Protein AF-0000000077127542 (afdb_homodimer)

Organism: Haloquadratum walsbyi (strain DSM 16790 / HBSQ001) (NCBI:txid362976)

pLDDT: mean 95.51, std 5.79, range [56.25, 98.81]

Nearest PDB structures (foldseek):
  2yxd-assembly1_A  TM=9.000E-01  e=4.543E-17  Methanocaldococcus jannaschii DSM 2661
  1f38-assembly1_A  TM=9.223E-01  e=6.145E-15  Methanothermobacter thermautotrophicus
  3hm2-assembly1_B  TM=8.394E-01  e=3.000E-11  Corynebacterium diphtheriae
  1zq9-assembly1_B  TM=7.211E-01  e=9.430E-08  Homo sapiens
  6zqg-assembly1_JL  TM=6.701E-01  e=6.465E-08  Saccharomyces cerevisiae S288C

Structure (mmCIF, N/CA/C/O backbone):
data_AF-0000000077127542-model_v1
#
loop_
_entity.id
_entity.type
_entity.pdbx_description
1 polymer 'Cobalt-precorrin-6B C15-methyltransferase (Decarboxylating)'
#
loop_
_atom_site.group_PDB
_atom_site.id
_atom_site.type_symbol
_atom_site.label_atom_id
_atom_site.label_alt_id
_atom_site.label_comp_id
_atom_site.label_asym_id
_atom_site.label_entity_id
_atom_site.label_seq_id
_atom_site.pdbx_PDB_ins_code
_atom_site.Cartn_x
_atom_site.Cartn_y
_atom_site.Cartn_z
_atom_site.occupancy
_atom_site.B_iso_or_equiv
_atom_site.auth_seq_id
_atom_site.auth_comp_id
_atom_site.auth_asym_id
_atom_site.auth_atom_id
_atom_site.pdbx_PDB_model_num
ATOM 1 N N . MET A 1 1 ? 0.339 0.237 -10.43 1 56.25 1 MET A N 1
ATOM 2 C CA . MET A 1 1 ? 1.187 1.421 -10.312 1 56.25 1 MET A CA 1
ATOM 3 C C . MET A 1 1 ? 2.611 1.116 -10.766 1 56.25 1 MET A C 1
ATOM 5 O O . MET A 1 1 ? 3.178 0.087 -10.398 1 56.25 1 MET A O 1
ATOM 9 N N . THR A 1 2 ? 2.982 1.806 -11.789 1 63.03 2 THR A N 1
ATOM 10 C CA . THR A 1 2 ? 4.309 1.545 -12.328 1 63.03 2 THR A CA 1
ATOM 11 C C . THR A 1 2 ? 5.387 1.863 -11.297 1 63.03 2 THR A C 1
ATOM 13 O O . THR A 1 2 ? 5.184 2.705 -10.422 1 63.03 2 THR A O 1
ATOM 16 N N . GLN A 1 3 ? 6.348 1.044 -11.234 1 83.38 3 GLN A N 1
ATOM 17 C CA . GLN A 1 3 ? 7.508 1.242 -10.375 1 83.38 3 GLN A CA 1
ATOM 18 C C . GLN A 1 3 ? 8.18 2.582 -10.656 1 83.38 3 GLN A C 1
ATOM 20 O O . GLN A 1 3 ? 8.414 2.936 -11.82 1 83.38 3 GLN A O 1
ATOM 25 N N . ILE A 1 4 ? 8.344 3.396 -9.641 1 93.06 4 ILE A N 1
ATOM 26 C CA . ILE A 1 4 ? 9.031 4.672 -9.82 1 93.06 4 ILE A CA 1
ATOM 27 C C . ILE A 1 4 ? 10.539 4.473 -9.719 1 93.06 4 ILE A C 1
ATOM 29 O O . ILE A 1 4 ? 11 3.449 -9.203 1 93.06 4 ILE A O 1
ATOM 33 N N . THR A 1 5 ? 11.289 5.359 -10.289 1 94.5 5 THR A N 1
ATOM 34 C CA . THR A 1 5 ? 12.75 5.34 -10.172 1 94.5 5 THR A CA 1
ATOM 35 C C . THR A 1 5 ? 13.25 6.562 -9.406 1 94.5 5 THR A C 1
ATOM 37 O O . THR A 1 5 ? 12.766 7.676 -9.625 1 94.5 5 THR A O 1
ATOM 40 N N . LEU A 1 6 ? 14.18 6.367 -8.469 1 96.12 6 LEU A N 1
ATOM 41 C CA . LEU A 1 6 ? 14.781 7.426 -7.664 1 96.12 6 LEU A CA 1
ATOM 42 C C . LEU A 1 6 ? 16.297 7.406 -7.789 1 96.12 6 LEU A C 1
ATOM 44 O O . LEU A 1 6 ? 17.016 7.164 -6.805 1 96.12 6 LEU A O 1
ATOM 48 N N . PRO A 1 7 ? 16.797 7.742 -8.945 1 96 7 PRO A N 1
ATOM 49 C CA . PRO A 1 7 ? 18.234 7.617 -9.195 1 96 7 PRO A CA 1
ATOM 50 C C . PRO A 1 7 ? 19.062 8.633 -8.406 1 96 7 PRO A C 1
ATOM 52 O O . PRO A 1 7 ? 20.281 8.5 -8.32 1 96 7 PRO A O 1
ATOM 55 N N . HIS A 1 8 ? 18.391 9.617 -7.836 1 94.81 8 HIS A N 1
ATOM 56 C CA . HIS A 1 8 ? 19.125 10.656 -7.129 1 94.81 8 HIS A CA 1
ATOM 57 C C . HIS A 1 8 ? 18.875 10.586 -5.625 1 94.81 8 HIS A C 1
ATOM 59 O O . HIS A 1 8 ? 17.734 10.602 -5.184 1 94.81 8 HIS A O 1
ATOM 65 N N . ASP A 1 9 ? 19.969 10.547 -4.875 1 88.94 9 ASP A N 1
ATOM 66 C CA . ASP A 1 9 ? 19.922 10.414 -3.422 1 88.94 9 ASP A CA 1
ATOM 67 C C . ASP A 1 9 ? 19.703 11.773 -2.754 1 88.94 9 ASP A C 1
ATOM 69 O O . ASP A 1 9 ? 20.25 12.781 -3.199 1 88.94 9 ASP A O 1
ATOM 73 N N . ALA A 1 10 ? 18.844 11.773 -1.665 1 82.88 10 ALA A N 1
ATOM 74 C CA . ALA A 1 10 ? 18.625 12.977 -0.864 1 82.88 10 ALA A CA 1
ATOM 75 C C . ALA A 1 10 ? 19.141 12.789 0.557 1 82.88 10 ALA A C 1
ATOM 77 O O . ALA A 1 10 ? 18.797 13.562 1.458 1 82.88 10 ALA A O 1
ATOM 78 N N . ARG A 1 11 ? 20.188 11.898 0.818 1 74.94 11 ARG A N 1
ATOM 79 C CA . ARG A 1 11 ? 20.859 11.617 2.084 1 74.94 11 ARG A CA 1
ATOM 80 C C . ARG A 1 11 ? 19.906 10.953 3.068 1 74.94 11 ARG A C 1
ATOM 82 O O . ARG A 1 11 ? 20.312 10.109 3.871 1 74.94 11 ARG A O 1
ATOM 89 N N . ALA A 1 12 ? 18.547 11.367 3.277 1 73.12 12 ALA A N 1
ATOM 90 C CA . ALA A 1 12 ? 17.594 10.734 4.184 1 73.12 12 ALA A CA 1
ATOM 91 C C . ALA A 1 12 ? 16.828 9.609 3.484 1 73.12 12 ALA A C 1
ATOM 93 O O . ALA A 1 12 ? 16.109 8.844 4.129 1 73.12 12 ALA A O 1
ATOM 94 N N . GLY A 1 13 ? 17.203 9.078 2.334 1 77.44 13 GLY A N 1
ATOM 95 C CA . GLY A 1 13 ? 16.531 8.062 1.541 1 77.44 13 GLY A CA 1
ATOM 96 C C . GLY A 1 13 ? 15.031 8.281 1.432 1 77.44 13 GLY A C 1
ATOM 97 O O . GLY A 1 13 ? 14.453 9.039 2.215 1 77.44 13 GLY A O 1
ATOM 98 N N . PRO A 1 14 ? 14.367 7.578 0.599 1 87 14 PRO A N 1
ATOM 99 C CA . PRO A 1 14 ? 12.922 7.719 0.401 1 87 14 PRO A CA 1
ATOM 100 C C . PRO A 1 14 ? 12.109 6.836 1.347 1 87 14 PRO A C 1
ATOM 102 O O . PRO A 1 14 ? 12.641 5.859 1.893 1 87 14 PRO A O 1
ATOM 105 N N . THR A 1 15 ? 10.828 7.32 1.668 1 90.31 15 THR A N 1
ATOM 106 C CA . THR A 1 15 ? 9.867 6.41 2.275 1 90.31 15 THR A CA 1
ATOM 107 C C . THR A 1 15 ? 9.875 5.062 1.563 1 90.31 15 THR A C 1
ATOM 109 O O . THR A 1 15 ? 9.93 5.004 0.333 1 90.31 15 THR A O 1
ATOM 112 N N . LYS A 1 16 ? 9.898 3.99 2.361 1 94 16 LYS A N 1
ATOM 113 C CA . LYS A 1 16 ? 9.922 2.645 1.794 1 94 16 LYS A CA 1
ATOM 114 C C . LYS A 1 16 ? 8.711 2.402 0.902 1 94 16 LYS A C 1
ATOM 116 O O . LYS A 1 16 ? 7.609 2.857 1.208 1 94 16 LYS A O 1
ATOM 121 N N . PRO A 1 17 ? 8.891 1.622 -0.136 1 96.31 17 PRO A N 1
ATOM 122 C CA . PRO A 1 17 ? 7.836 1.456 -1.142 1 96.31 17 PRO A CA 1
ATOM 123 C C . PRO A 1 17 ? 6.527 0.951 -0.544 1 96.31 17 PRO A C 1
ATOM 125 O O . PRO A 1 17 ? 5.449 1.427 -0.917 1 96.31 17 PRO A O 1
ATOM 128 N N . GLU A 1 18 ? 6.613 -0.014 0.357 1 97.69 18 GLU A N 1
ATOM 129 C CA . GLU A 1 18 ? 5.402 -0.587 0.932 1 97.69 18 GLU A CA 1
ATOM 130 C C . GLU A 1 18 ? 4.672 0.429 1.807 1 97.69 18 GLU A C 1
ATOM 132 O O . GLU A 1 18 ? 3.439 0.474 1.819 1 97.69 18 GLU A O 1
ATOM 137 N N . VAL A 1 19 ? 5.426 1.219 2.529 1 97.31 19 VAL A N 1
ATOM 138 C CA . VAL A 1 19 ? 4.828 2.285 3.328 1 97.31 19 VAL A CA 1
ATOM 139 C C . VAL A 1 19 ? 4.211 3.336 2.41 1 97.31 19 VAL A C 1
ATOM 141 O O . VAL A 1 19 ? 3.135 3.863 2.693 1 97.31 19 VAL A O 1
ATOM 144 N N . ARG A 1 20 ? 4.844 3.629 1.273 1 97.12 20 ARG A N 1
ATOM 145 C CA . ARG A 1 20 ? 4.285 4.559 0.296 1 97.12 20 ARG A CA 1
ATOM 146 C C . ARG A 1 20 ? 2.955 4.051 -0.247 1 97.12 20 ARG A C 1
ATOM 148 O O . ARG A 1 20 ? 2.014 4.828 -0.425 1 97.12 20 ARG A O 1
ATOM 155 N N . ALA A 1 21 ? 2.906 2.736 -0.486 1 97.25 21 ALA A N 1
ATOM 156 C CA . ALA A 1 21 ? 1.669 2.154 -1 1 97.25 21 ALA A CA 1
ATOM 157 C C . ALA A 1 21 ? 0.514 2.373 -0.028 1 97.25 21 ALA A C 1
ATOM 159 O O . ALA A 1 21 ? -0.573 2.795 -0.431 1 97.25 21 ALA A O 1
ATOM 160 N N . ILE A 1 22 ? 0.792 2.117 1.221 1 97.75 22 ILE A N 1
ATOM 161 C CA . ILE A 1 22 ? -0.224 2.293 2.254 1 97.75 22 ILE A CA 1
ATOM 162 C C . ILE A 1 22 ? -0.584 3.771 2.377 1 97.75 22 ILE A C 1
ATOM 164 O O . ILE A 1 22 ? -1.762 4.121 2.482 1 97.75 22 ILE A O 1
ATOM 168 N N . THR A 1 23 ? 0.431 4.633 2.336 1 97.88 23 THR A N 1
ATOM 169 C CA . THR A 1 23 ? 0.224 6.07 2.453 1 97.88 23 THR A CA 1
ATOM 170 C C . THR A 1 23 ? -0.666 6.586 1.325 1 97.88 23 THR A C 1
ATOM 172 O O . THR A 1 23 ? -1.644 7.293 1.572 1 97.88 23 THR A O 1
ATOM 175 N N . ILE A 1 24 ? -0.358 6.188 0.1 1 97.44 24 ILE A N 1
ATOM 176 C CA . ILE A 1 24 ? -1.128 6.617 -1.062 1 97.44 24 ILE A CA 1
ATOM 177 C C . ILE A 1 24 ? -2.57 6.129 -0.935 1 97.44 24 ILE A C 1
ATOM 179 O O . ILE A 1 24 ? -3.51 6.871 -1.232 1 97.44 24 ILE A O 1
ATOM 183 N N . GLN A 1 25 ? -2.727 4.906 -0.479 1 97 25 GLN A N 1
ATOM 184 C CA . GLN A 1 25 ? -4.066 4.379 -0.26 1 97 25 GLN A CA 1
ATOM 185 C C . GLN A 1 25 ? -4.836 5.227 0.748 1 97 25 GLN A C 1
ATOM 187 O O . GLN A 1 25 ? -6.008 5.555 0.528 1 97 25 GLN A O 1
ATOM 192 N N . LYS A 1 26 ? -4.184 5.656 1.842 1 97.62 26 LYS A N 1
ATOM 193 C CA . LYS A 1 26 ? -4.852 6.371 2.926 1 97.62 26 LYS A CA 1
ATOM 194 C C . LYS A 1 26 ? -5.133 7.82 2.539 1 97.62 26 LYS A C 1
ATOM 196 O O . LYS A 1 26 ? -6.051 8.445 3.078 1 97.62 26 LYS A O 1
ATOM 201 N N . LEU A 1 27 ? -4.391 8.32 1.574 1 97.88 27 LEU A N 1
ATOM 202 C CA . LEU A 1 27 ? -4.629 9.68 1.103 1 97.88 27 LEU A CA 1
ATOM 203 C C . LEU A 1 27 ? -5.957 9.773 0.359 1 97.88 27 LEU A C 1
ATOM 205 O O . LEU A 1 27 ? -6.539 10.852 0.258 1 97.88 27 LEU A O 1
ATOM 209 N N . GLN A 1 28 ? -6.414 8.641 -0.248 1 96.56 28 GLN A N 1
ATOM 210 C CA . GLN A 1 28 ? -7.68 8.586 -0.973 1 96.56 28 GLN A CA 1
ATOM 211 C C . GLN A 1 28 ? -7.766 9.703 -2.014 1 96.56 28 GLN A C 1
ATOM 213 O O . GLN A 1 28 ? -8.75 10.438 -2.064 1 96.56 28 GLN A O 1
ATOM 218 N N . LEU A 1 29 ? -6.738 9.812 -2.836 1 97.19 29 LEU A N 1
ATOM 219 C CA . LEU A 1 29 ? -6.621 10.883 -3.824 1 97.19 29 LEU A CA 1
ATOM 220 C C . LEU A 1 29 ? -7.723 10.781 -4.871 1 97.19 29 LEU A C 1
ATOM 222 O O . LEU A 1 29 ? -8.078 9.68 -5.297 1 97.19 29 LEU A O 1
ATOM 226 N N . GLN A 1 30 ? -8.25 11.906 -5.203 1 95.81 30 GLN A N 1
ATOM 227 C CA . GLN A 1 30 ? -9.195 12.062 -6.305 1 95.81 30 GLN A CA 1
ATOM 228 C C . GLN A 1 30 ? -8.578 12.852 -7.453 1 95.81 30 GLN A C 1
ATOM 230 O O . GLN A 1 30 ? -7.703 13.695 -7.234 1 95.81 30 GLN A O 1
ATOM 235 N N . PRO A 1 31 ? -9.055 12.641 -8.641 1 95 31 PRO A N 1
ATOM 236 C CA . PRO A 1 31 ? -8.43 13.258 -9.812 1 95 31 PRO A CA 1
ATOM 237 C C . PRO A 1 31 ? -8.414 14.781 -9.742 1 95 31 PRO A C 1
ATOM 239 O O . PRO A 1 31 ? -7.477 15.414 -10.219 1 95 31 PRO A O 1
ATOM 242 N N . ASP A 1 32 ? -9.391 15.367 -9.102 1 96.44 32 ASP A N 1
ATOM 243 C CA . ASP A 1 32 ? -9.508 16.828 -9.102 1 96.44 32 ASP A CA 1
ATOM 244 C C . ASP A 1 32 ? -8.875 17.422 -7.844 1 96.44 32 ASP A C 1
ATOM 246 O O . ASP A 1 32 ? -8.945 18.641 -7.625 1 96.44 32 ASP A O 1
ATOM 250 N N . ASP A 1 33 ? -8.203 16.594 -7.09 1 97.5 33 ASP A N 1
ATOM 251 C CA . ASP A 1 33 ? -7.574 17.062 -5.863 1 97.5 33 ASP A CA 1
ATOM 252 C C . ASP A 1 33 ? -6.348 17.922 -6.172 1 97.5 33 ASP A C 1
ATOM 254 O O . ASP A 1 33 ? -5.574 17.609 -7.074 1 97.5 33 ASP A O 1
ATOM 258 N N . HIS A 1 34 ? -6.223 19.031 -5.441 1 98.38 34 HIS A N 1
ATOM 259 C CA . HIS A 1 34 ? -4.902 19.609 -5.254 1 98.38 34 HIS A CA 1
ATOM 260 C C . HIS A 1 34 ? -4.164 18.953 -4.098 1 98.38 34 HIS A C 1
ATOM 262 O O . HIS A 1 34 ? -4.531 19.141 -2.934 1 98.38 34 HIS A O 1
ATOM 268 N N . PHE A 1 35 ? -3.162 18.172 -4.453 1 98.62 35 PHE A N 1
ATOM 269 C CA . PHE A 1 35 ? -2.381 17.438 -3.463 1 98.62 35 PHE A CA 1
ATOM 270 C C . PHE A 1 35 ? -1.111 18.203 -3.104 1 98.62 35 PHE A C 1
ATOM 272 O O . PHE A 1 35 ? -0.394 18.672 -3.988 1 98.62 35 PHE A O 1
ATOM 279 N N . VAL A 1 36 ? -0.846 18.344 -1.757 1 98.75 36 VAL A N 1
ATOM 280 C CA . VAL A 1 36 ? 0.359 19.016 -1.273 1 98.75 36 VAL A CA 1
ATOM 281 C C . VAL A 1 36 ? 1.223 18.016 -0.498 1 98.75 36 VAL A C 1
ATOM 283 O O . VAL A 1 36 ? 0.741 17.359 0.424 1 98.75 36 VAL A O 1
ATOM 286 N N . ASP A 1 37 ? 2.475 17.891 -0.865 1 98.38 37 ASP A N 1
ATOM 287 C CA . ASP A 1 37 ? 3.486 17.031 -0.255 1 98.38 37 ASP A CA 1
ATOM 288 C C . ASP A 1 37 ? 4.488 17.844 0.549 1 98.38 37 ASP A C 1
ATOM 290 O O . ASP A 1 37 ? 5.395 18.469 -0.02 1 98.38 37 ASP A O 1
ATOM 294 N N . VAL A 1 38 ? 4.332 17.859 1.903 1 97.69 38 VAL A N 1
ATOM 295 C CA . VAL A 1 38 ? 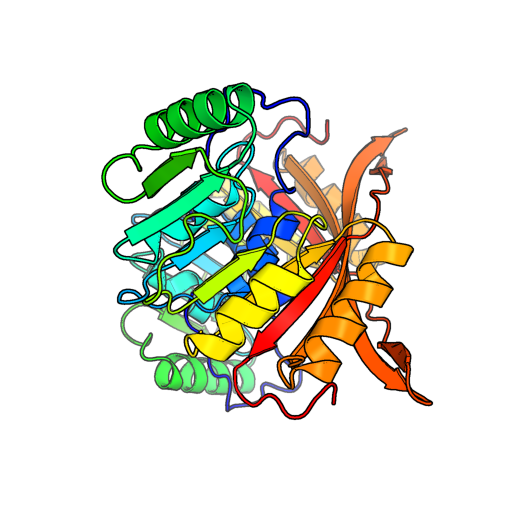5.18 18.656 2.785 1 97.69 38 VAL A CA 1
ATOM 296 C C . VAL A 1 38 ? 6.402 17.844 3.201 1 97.69 38 VAL A C 1
ATOM 298 O O . VAL A 1 38 ? 6.27 16.781 3.818 1 97.69 38 VAL A O 1
ATOM 301 N N . GLY A 1 39 ? 7.562 18.344 2.973 1 95.69 39 GLY A N 1
ATOM 302 C CA . GLY A 1 39 ? 8.781 17.594 3.191 1 95.69 39 GLY A CA 1
ATOM 303 C C . GLY A 1 39 ? 8.992 16.5 2.162 1 95.69 39 GLY A C 1
ATOM 304 O O . GLY A 1 39 ? 9.203 15.328 2.518 1 95.69 39 GLY A O 1
ATOM 305 N N . THR A 1 40 ? 9.117 16.891 0.874 1 96.25 40 THR A N 1
ATOM 306 C CA . THR A 1 40 ? 9.078 15.914 -0.211 1 96.25 40 THR A CA 1
ATOM 307 C C . THR A 1 40 ? 10.383 15.133 -0.287 1 96.25 40 THR A C 1
ATOM 309 O O . THR A 1 40 ? 10.422 14.023 -0.826 1 96.25 40 THR A O 1
ATOM 312 N N . CYS A 1 41 ? 11.5 15.688 0.158 1 95.69 41 CYS A N 1
ATOM 313 C CA . CYS A 1 41 ? 12.812 15.047 0.2 1 95.69 41 CYS A CA 1
ATOM 314 C C . CYS A 1 41 ? 13.203 14.516 -1.175 1 95.69 41 CYS A C 1
ATOM 316 O O . CYS A 1 41 ? 13.555 15.297 -2.064 1 95.69 41 CYS A O 1
ATOM 318 N N . THR A 1 42 ? 13.055 13.188 -1.477 1 96.62 42 THR A N 1
ATOM 319 C CA . THR A 1 42 ? 13.453 12.602 -2.756 1 96.62 42 THR A CA 1
ATOM 320 C C . THR A 1 42 ? 12.367 12.828 -3.807 1 96.62 42 THR A C 1
ATOM 322 O O . THR A 1 42 ? 12.609 12.656 -5.004 1 96.62 42 THR A O 1
ATOM 325 N N . GLY A 1 43 ? 11.18 13.133 -3.432 1 97.31 43 GLY A N 1
ATOM 326 C CA . GLY A 1 43 ? 10.055 13.273 -4.336 1 97.31 43 GLY A CA 1
ATOM 327 C C . GLY A 1 43 ? 9.234 12 -4.473 1 97.31 43 GLY A C 1
ATOM 328 O O . GLY A 1 43 ? 8.289 11.945 -5.262 1 97.31 43 GLY A O 1
ATOM 329 N N . ALA A 1 44 ? 9.508 10.961 -3.664 1 97.25 44 ALA A N 1
ATOM 330 C CA . ALA A 1 44 ? 8.93 9.633 -3.861 1 97.25 44 ALA A CA 1
ATOM 331 C C . ALA A 1 44 ? 7.414 9.664 -3.721 1 97.25 44 ALA A C 1
ATOM 333 O O . ALA A 1 44 ? 6.691 9.164 -4.586 1 97.25 44 ALA A O 1
ATOM 334 N N . ILE A 1 45 ? 6.934 10.32 -2.666 1 97.81 45 ILE A N 1
ATOM 335 C CA . ILE A 1 45 ? 5.496 10.383 -2.436 1 97.81 45 ILE A CA 1
ATOM 336 C C . ILE A 1 45 ? 4.832 11.211 -3.535 1 97.81 45 ILE A C 1
ATOM 338 O O . ILE A 1 45 ? 3.783 10.828 -4.062 1 97.81 45 ILE A O 1
ATOM 342 N N . SER A 1 46 ? 5.453 12.297 -3.893 1 98.25 46 SER A N 1
ATOM 343 C CA . SER A 1 46 ? 4.934 13.156 -4.953 1 98.25 46 SER A CA 1
ATOM 344 C C . SER A 1 46 ? 4.828 12.398 -6.273 1 98.25 46 SER A C 1
ATOM 346 O O . SER A 1 46 ? 3.805 12.469 -6.953 1 98.25 46 SER A O 1
ATOM 348 N N . ILE A 1 47 ? 5.867 11.664 -6.629 1 97.88 47 ILE A N 1
ATOM 349 C CA . ILE A 1 47 ? 5.926 10.922 -7.887 1 97.88 47 ILE A CA 1
ATOM 350 C C . ILE A 1 47 ? 4.852 9.844 -7.898 1 97.88 47 ILE A C 1
ATOM 352 O O . ILE A 1 47 ? 4.141 9.672 -8.891 1 97.88 47 ILE A O 1
ATOM 356 N N . GLU A 1 48 ? 4.68 9.133 -6.766 1 96.62 48 GLU A N 1
ATOM 357 C CA . GLU A 1 48 ? 3.688 8.062 -6.664 1 96.62 48 GLU A CA 1
ATOM 358 C C . GLU A 1 48 ? 2.27 8.625 -6.734 1 96.62 48 GLU A C 1
ATOM 360 O O . GLU A 1 48 ? 1.364 7.973 -7.258 1 96.62 48 GLU A O 1
ATOM 365 N N . ALA A 1 49 ? 2.078 9.828 -6.262 1 97.06 49 ALA A N 1
ATOM 366 C CA . ALA A 1 49 ? 0.753 10.438 -6.18 1 97.06 49 ALA A CA 1
ATOM 367 C C . ALA A 1 49 ? 0.353 11.07 -7.508 1 97.06 49 ALA A C 1
ATOM 369 O O . ALA A 1 49 ? -0.836 11.18 -7.816 1 97.06 49 ALA A O 1
ATOM 370 N N . ALA A 1 50 ? 1.268 11.453 -8.328 1 97.25 50 ALA A N 1
ATOM 371 C CA . ALA A 1 50 ? 1.086 12.32 -9.484 1 97.25 50 ALA A CA 1
ATOM 372 C C . ALA A 1 50 ? 0.076 11.727 -10.461 1 97.25 50 ALA A C 1
ATOM 374 O O . ALA A 1 50 ? -0.8 12.438 -10.969 1 97.25 50 ALA A O 1
ATOM 375 N N . PRO A 1 51 ? 0.106 10.391 -10.688 1 94.25 51 PRO A N 1
ATOM 376 C CA . PRO A 1 51 ? -0.823 9.82 -11.664 1 94.25 51 PRO A CA 1
ATOM 377 C C . PRO A 1 51 ? -2.279 9.914 -11.219 1 94.25 51 PRO A C 1
ATOM 379 O O . PRO A 1 51 ? -3.191 9.68 -12.023 1 94.25 51 PRO A O 1
ATOM 382 N N . TYR A 1 52 ? -2.525 10.289 -9.977 1 94.62 52 TYR A N 1
ATOM 383 C CA . TYR A 1 52 ? -3.883 10.203 -9.445 1 94.62 52 TYR A CA 1
ATOM 384 C C . TYR A 1 52 ? -4.508 11.586 -9.328 1 94.62 52 TYR A C 1
ATOM 386 O O . TYR A 1 52 ? -5.68 11.719 -8.961 1 94.62 52 TYR A O 1
ATOM 394 N N . VAL A 1 53 ? -3.721 12.625 -9.594 1 96.62 53 VAL A N 1
ATOM 395 C CA . VAL A 1 53 ? -4.219 13.984 -9.422 1 96.62 53 VAL A CA 1
ATOM 396 C C . VAL A 1 53 ? -3.787 14.852 -10.602 1 96.62 53 VAL A C 1
ATOM 398 O O . VAL A 1 53 ? -2.938 14.445 -11.398 1 96.62 53 VAL A O 1
ATOM 401 N N . THR A 1 54 ? -4.41 16.031 -10.656 1 94.5 54 THR A N 1
ATOM 402 C CA . THR A 1 54 ? -4.074 16.953 -11.734 1 94.5 54 THR A CA 1
ATOM 403 C C . THR A 1 54 ? -2.818 17.75 -11.391 1 94.5 54 THR A C 1
ATOM 405 O O . THR A 1 54 ? -2.061 18.141 -12.281 1 94.5 54 THR A O 1
ATOM 408 N N . HIS A 1 55 ? -2.652 17.922 -10.023 1 96.94 55 HIS A N 1
ATOM 409 C CA . HIS A 1 55 ? -1.501 18.734 -9.648 1 96.94 55 HIS A CA 1
ATOM 410 C C . HIS A 1 55 ? -1.016 18.391 -8.242 1 96.94 55 HIS A C 1
ATOM 412 O O . HIS A 1 55 ? -1.824 18.141 -7.344 1 96.94 55 HIS A O 1
ATOM 418 N N . VAL A 1 56 ? 0.315 18.375 -8.094 1 98.69 56 VAL A N 1
ATOM 419 C CA . VAL A 1 56 ? 0.991 18.203 -6.812 1 98.69 56 VAL A CA 1
ATOM 420 C C . VAL A 1 56 ? 1.879 19.406 -6.527 1 98.69 56 VAL A C 1
ATOM 422 O O . VAL A 1 56 ? 2.691 19.797 -7.363 1 98.69 56 VAL A O 1
ATOM 425 N N . THR A 1 57 ? 1.693 20.047 -5.41 1 98.81 57 THR A N 1
ATOM 426 C CA . THR A 1 57 ? 2.67 20.984 -4.871 1 98.81 57 THR A CA 1
ATOM 427 C C . THR A 1 57 ? 3.551 20.312 -3.824 1 98.81 57 THR A C 1
ATOM 429 O O . THR A 1 57 ? 3.064 19.906 -2.768 1 98.81 57 THR A O 1
ATOM 432 N N . ALA A 1 58 ? 4.809 20.219 -4.129 1 98.31 58 ALA A N 1
ATOM 433 C CA . ALA A 1 58 ? 5.781 19.641 -3.209 1 98.31 58 ALA A CA 1
ATOM 434 C C . ALA A 1 58 ? 6.613 20.719 -2.535 1 98.31 58 ALA A C 1
ATOM 436 O O . ALA A 1 58 ? 7.16 21.594 -3.207 1 98.31 58 ALA A O 1
ATOM 437 N N . ILE A 1 59 ? 6.672 20.641 -1.231 1 97.44 59 ILE A N 1
ATOM 438 C CA . ILE A 1 59 ? 7.398 21.641 -0.457 1 97.44 59 ILE A CA 1
ATOM 439 C C . ILE A 1 59 ? 8.602 20.984 0.222 1 97.44 59 ILE A C 1
ATOM 441 O O . ILE A 1 59 ? 8.484 19.922 0.836 1 97.44 59 ILE A O 1
ATOM 445 N N . GLU A 1 60 ? 9.742 21.547 0.125 1 96.75 60 GLU A N 1
ATOM 446 C CA . GLU A 1 60 ? 10.992 21.094 0.715 1 96.75 60 GLU A CA 1
ATOM 447 C C . GLU A 1 60 ? 11.891 22.266 1.092 1 96.75 60 GLU A C 1
ATOM 449 O O . GLU A 1 60 ? 12.055 23.203 0.313 1 96.75 60 GLU A O 1
ATOM 454 N N . ARG A 1 61 ? 12.492 22.203 2.264 1 95.94 61 ARG A N 1
ATOM 455 C CA . ARG A 1 61 ? 13.234 23.359 2.764 1 95.94 61 ARG A CA 1
ATOM 456 C C . ARG A 1 61 ? 14.711 23.25 2.383 1 95.94 61 ARG A C 1
ATOM 458 O O . ARG A 1 61 ? 15.406 24.266 2.309 1 95.94 61 ARG A O 1
ATOM 465 N N . LYS A 1 62 ? 15.234 22.078 2.287 1 95.81 62 LYS A N 1
ATOM 466 C CA . LYS A 1 62 ? 16.656 21.906 2.008 1 95.81 62 LYS A CA 1
ATOM 467 C C . LYS A 1 62 ? 16.938 21.938 0.506 1 95.81 62 LYS A C 1
ATOM 469 O O . LYS A 1 62 ? 16.438 21.078 -0.233 1 95.81 62 LYS A O 1
ATOM 474 N N . SER A 1 63 ? 17.812 22.781 0.119 1 97 63 SER A N 1
ATOM 475 C CA . SER A 1 63 ? 18.094 23.016 -1.293 1 97 63 SER A CA 1
ATOM 476 C C . SER A 1 63 ? 18.578 21.75 -1.986 1 97 63 SER A C 1
ATOM 478 O O . SER A 1 63 ? 18.203 21.469 -3.123 1 97 63 SER A O 1
ATOM 480 N N . GLN A 1 64 ? 19.375 21.047 -1.312 1 96.56 64 GLN A N 1
ATOM 481 C CA . GLN A 1 64 ? 19.906 19.828 -1.914 1 96.56 64 GLN A CA 1
ATOM 482 C C . GLN A 1 64 ? 18.812 18.797 -2.158 1 96.56 64 GLN A C 1
ATOM 484 O O . GLN A 1 64 ? 18.812 18.109 -3.172 1 96.56 64 GLN A O 1
ATOM 489 N N . ARG A 1 65 ? 17.891 18.734 -1.255 1 97.06 65 ARG A N 1
ATOM 490 C CA . ARG A 1 65 ? 16.766 17.812 -1.413 1 97.06 65 ARG A CA 1
ATOM 491 C C . ARG A 1 65 ? 15.805 18.312 -2.498 1 97.06 65 ARG A C 1
ATOM 493 O O . ARG A 1 65 ? 15.234 17.5 -3.238 1 97.06 65 ARG A O 1
ATOM 500 N N . VAL A 1 66 ? 15.711 19.594 -2.621 1 97.69 66 VAL A N 1
ATOM 501 C CA . VAL A 1 66 ? 14.914 20.172 -3.699 1 97.69 66 VAL A CA 1
ATOM 502 C C . VAL A 1 66 ? 15.484 19.734 -5.051 1 97.69 66 VAL A C 1
ATOM 504 O O . VAL A 1 66 ? 14.742 19.281 -5.926 1 97.69 66 VAL A O 1
ATOM 507 N N . THR A 1 67 ? 16.75 19.859 -5.145 1 97.88 67 THR A N 1
ATOM 508 C CA . THR A 1 67 ? 17.422 19.484 -6.383 1 97.88 67 THR A CA 1
ATOM 509 C C . THR A 1 67 ? 17.219 18.016 -6.688 1 97.88 67 THR A C 1
ATOM 511 O O . THR A 1 67 ? 16.875 17.641 -7.812 1 97.88 67 THR A O 1
ATOM 514 N N . ALA A 1 68 ? 17.391 17.172 -5.695 1 97.75 68 ALA A N 1
ATOM 515 C CA . ALA A 1 68 ? 17.203 15.734 -5.863 1 97.75 68 ALA A CA 1
ATOM 516 C C . ALA A 1 68 ? 15.773 15.406 -6.266 1 97.75 68 ALA A C 1
ATOM 518 O O . ALA A 1 68 ? 15.539 14.594 -7.164 1 97.75 68 ALA A O 1
ATOM 519 N N . ALA A 1 69 ? 14.844 16.062 -5.637 1 98.06 69 ALA A N 1
ATOM 520 C CA . ALA A 1 69 ? 13.43 15.82 -5.926 1 98.06 69 ALA A CA 1
ATOM 521 C C . ALA A 1 69 ? 13.102 16.172 -7.375 1 98.06 69 ALA A C 1
ATOM 523 O O . ALA A 1 69 ? 12.469 15.375 -8.078 1 98.06 69 ALA A O 1
ATOM 524 N N . LYS A 1 70 ? 13.586 17.297 -7.789 1 98.62 70 LYS A N 1
ATOM 525 C CA . LYS A 1 70 ? 13.312 17.75 -9.156 1 98.62 70 LYS A CA 1
ATOM 526 C C . LYS A 1 70 ? 13.891 16.766 -10.172 1 98.62 70 LYS A C 1
ATOM 528 O O . LYS A 1 70 ? 13.234 16.438 -11.164 1 98.62 70 LYS A O 1
ATOM 533 N N . LYS A 1 71 ? 15.016 16.297 -9.922 1 98.38 71 LYS A N 1
ATOM 534 C CA . LYS A 1 71 ? 15.648 15.344 -10.82 1 98.38 71 LYS A CA 1
ATOM 535 C C . LYS A 1 71 ? 14.906 14.008 -10.836 1 98.38 71 LYS A C 1
ATOM 537 O O . LYS A 1 71 ? 14.703 13.414 -11.898 1 98.38 71 LYS A O 1
ATOM 542 N N . ASN A 1 72 ? 14.469 13.547 -9.688 1 98.44 72 ASN A N 1
ATOM 543 C CA . ASN A 1 72 ? 13.711 12.312 -9.609 1 98.44 72 ASN A CA 1
ATOM 544 C C . ASN A 1 72 ? 12.344 12.445 -10.281 1 98.44 72 ASN A C 1
ATOM 546 O O . ASN A 1 72 ? 11.898 11.523 -10.969 1 98.44 72 ASN A O 1
ATOM 550 N N . ILE A 1 73 ? 11.734 13.578 -10.086 1 98.44 73 ILE A N 1
ATOM 551 C CA . ILE A 1 73 ? 10.445 13.852 -10.703 1 98.44 73 ILE A CA 1
ATOM 552 C C . ILE A 1 73 ? 10.586 13.836 -12.227 1 98.44 73 ILE A C 1
ATOM 554 O O . ILE A 1 73 ? 9.766 13.234 -12.922 1 98.44 73 ILE A O 1
ATOM 558 N N . ALA A 1 74 ? 11.648 14.453 -12.664 1 98.5 74 ALA A N 1
ATOM 559 C CA . ALA A 1 74 ? 11.938 14.461 -14.094 1 98.5 74 ALA A CA 1
ATOM 560 C C . ALA A 1 74 ? 12.203 13.047 -14.609 1 98.5 74 ALA A C 1
ATOM 562 O O . ALA A 1 74 ? 11.703 12.664 -15.664 1 98.5 74 ALA A O 1
ATOM 563 N N . ALA A 1 75 ? 12.922 12.266 -13.852 1 97.88 75 ALA A N 1
ATOM 564 C CA . ALA A 1 75 ? 13.273 10.898 -14.234 1 97.88 75 ALA A CA 1
ATOM 565 C C . ALA A 1 75 ? 12.031 10.023 -14.344 1 97.88 75 ALA A C 1
ATOM 567 O O . ALA A 1 75 ? 12.07 8.945 -14.953 1 97.88 75 ALA A O 1
ATOM 568 N N . ASN A 1 76 ? 10.914 10.43 -13.773 1 97.75 76 ASN A N 1
ATOM 569 C CA . ASN A 1 76 ? 9.664 9.672 -13.805 1 97.75 76 ASN A CA 1
ATOM 570 C C . ASN A 1 76 ? 8.617 10.344 -14.688 1 97.75 76 ASN A C 1
ATOM 572 O O . ASN A 1 76 ? 7.43 10.016 -14.609 1 97.75 76 ASN A O 1
ATOM 576 N N . ASN A 1 77 ? 8.977 11.367 -15.422 1 97.06 77 ASN A N 1
ATOM 577 C CA . ASN A 1 77 ? 8.141 12.078 -16.375 1 97.06 77 ASN A CA 1
ATOM 578 C C . ASN A 1 77 ? 6.93 12.719 -15.703 1 97.06 77 ASN A C 1
ATOM 580 O O . ASN A 1 77 ? 5.812 12.641 -16.203 1 97.06 77 ASN A O 1
ATOM 584 N N . GLN A 1 78 ? 7.195 13.32 -14.492 1 97.69 78 GLN A N 1
ATOM 585 C CA . GLN A 1 78 ? 6.098 13.93 -13.75 1 97.69 78 GLN A CA 1
ATOM 586 C C . GLN A 1 78 ? 6.305 15.43 -13.594 1 97.69 78 GLN A C 1
ATOM 588 O O . GLN A 1 78 ? 5.707 16.062 -12.711 1 97.69 78 GLN A O 1
ATOM 593 N N . THR A 1 79 ? 7.094 16.078 -14.445 1 98.06 79 THR A N 1
ATOM 594 C CA . THR A 1 79 ? 7.453 17.484 -14.305 1 98.06 79 THR A CA 1
ATOM 595 C C . THR A 1 79 ? 6.238 18.391 -14.539 1 98.06 79 THR A C 1
ATOM 597 O O . THR A 1 79 ? 6.156 19.484 -13.984 1 98.06 79 THR A O 1
ATOM 600 N N . GLU A 1 80 ? 5.316 17.938 -15.328 1 97.81 80 GLU A N 1
ATOM 601 C CA . GLU A 1 80 ? 4.145 18.75 -15.641 1 97.81 80 GLU A CA 1
ATOM 602 C C . GLU A 1 80 ? 3.133 18.719 -14.5 1 97.81 80 GLU A C 1
ATOM 604 O O . GLU A 1 80 ? 2.367 19.656 -14.312 1 97.81 80 GLU A O 1
ATOM 609 N N . THR A 1 81 ? 3.152 17.641 -13.742 1 97.88 81 THR A N 1
ATOM 610 C CA . THR A 1 81 ? 2.145 17.438 -12.703 1 97.88 81 THR A CA 1
ATOM 611 C C . THR A 1 81 ? 2.654 17.922 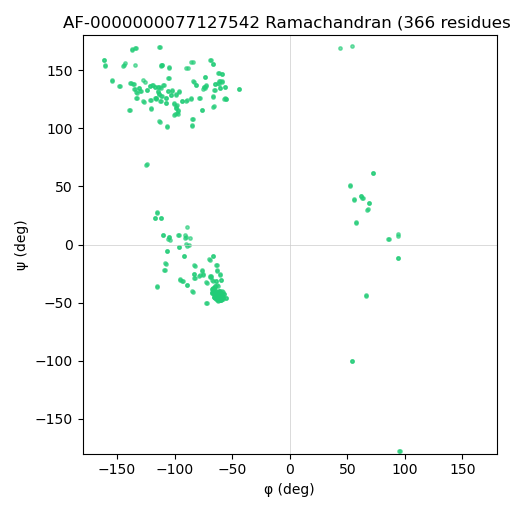-11.352 1 97.88 81 THR A C 1
ATOM 613 O O . THR A 1 81 ? 1.872 18.391 -10.516 1 97.88 81 THR A O 1
ATOM 616 N N . VAL A 1 82 ? 4 17.875 -1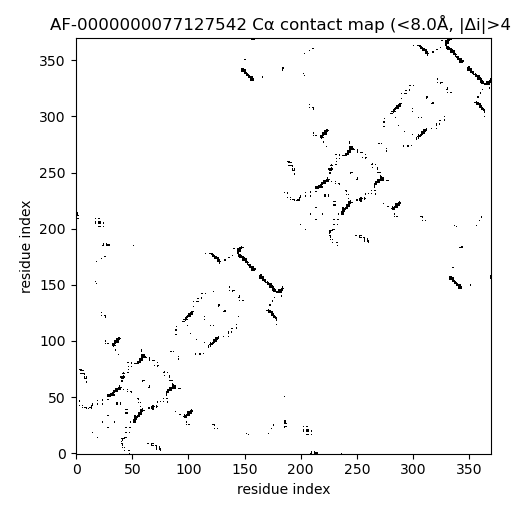1.102 1 98.75 82 VAL A N 1
ATOM 617 C CA . VAL A 1 82 ? 4.555 18.156 -9.781 1 98.75 82 VAL A CA 1
ATOM 618 C C . VAL A 1 82 ? 5.359 19.453 -9.82 1 98.75 82 VAL A C 1
ATOM 620 O O . VAL A 1 82 ? 6.301 19.578 -10.609 1 98.75 82 VAL A O 1
ATOM 623 N N . SER A 1 83 ? 5.012 20.375 -8.992 1 98.56 83 SER A N 1
ATOM 624 C CA . SER A 1 83 ? 5.797 21.578 -8.75 1 98.56 83 SER A CA 1
ATOM 625 C C . SER A 1 83 ? 6.516 21.5 -7.402 1 98.56 83 SER A C 1
ATOM 627 O O . SER A 1 83 ? 5.898 21.188 -6.383 1 98.56 83 SER A O 1
ATOM 629 N N . VAL A 1 84 ? 7.777 21.812 -7.438 1 98.44 84 VAL A N 1
ATOM 630 C CA . VAL A 1 84 ? 8.555 21.781 -6.203 1 98.44 84 VAL A CA 1
ATOM 631 C C . VAL A 1 84 ? 8.859 23.219 -5.758 1 98.44 84 VAL A C 1
ATOM 633 O O . VAL A 1 84 ? 9.367 24.016 -6.543 1 98.44 84 VAL A O 1
ATOM 636 N N . GLU A 1 85 ? 8.523 23.484 -4.59 1 97.69 85 GLU A N 1
ATOM 637 C CA . GLU A 1 85 ? 8.805 24.781 -3.982 1 97.69 85 GLU A CA 1
ATOM 638 C C . GLU A 1 85 ? 9.805 24.656 -2.84 1 97.69 85 GLU A C 1
ATOM 640 O O . GLU A 1 85 ? 9.641 23.828 -1.95 1 97.69 85 GLU A O 1
ATOM 645 N N . GLU A 1 86 ? 10.852 25.5 -2.9 1 98.31 86 GLU A N 1
ATOM 646 C CA . GLU A 1 86 ? 11.805 25.547 -1.795 1 98.31 86 GLU A CA 1
ATOM 647 C C . GLU A 1 86 ? 11.32 26.484 -0.691 1 98.31 86 GLU A C 1
ATOM 649 O O . GLU A 1 86 ? 11.406 27.719 -0.822 1 98.31 86 GLU A O 1
ATOM 654 N N . ALA A 1 87 ? 10.812 25.922 0.33 1 97.38 87 ALA A N 1
ATOM 655 C CA . ALA A 1 87 ? 10.289 26.672 1.473 1 97.38 87 ALA A CA 1
ATOM 656 C C . ALA A 1 87 ? 10.188 25.766 2.707 1 97.38 87 ALA A C 1
ATOM 658 O O . ALA A 1 87 ? 10.234 24.547 2.6 1 97.38 87 ALA A O 1
ATOM 659 N N . GLU A 1 88 ? 10.156 26.391 3.822 1 96.31 88 GLU A N 1
ATOM 660 C CA . GLU A 1 88 ? 9.875 25.688 5.07 1 96.31 88 GLU A CA 1
ATOM 661 C C . GLU A 1 88 ? 8.406 25.828 5.457 1 96.31 88 GLU A C 1
ATOM 663 O O . GLU A 1 88 ? 7.926 26.922 5.73 1 96.31 88 GLU A O 1
ATOM 668 N N . ALA A 1 89 ? 7.703 24.766 5.434 1 95.5 89 ALA A N 1
ATOM 669 C CA . ALA A 1 89 ? 6.301 24.781 5.844 1 95.5 89 ALA A CA 1
ATOM 670 C C . ALA A 1 89 ? 6.152 25.266 7.285 1 95.5 89 ALA A C 1
ATOM 672 O O . ALA A 1 89 ? 7.008 24.984 8.133 1 95.5 89 ALA A O 1
ATOM 673 N N . PRO A 1 90 ? 5.195 26.047 7.59 1 96.25 90 PRO A N 1
ATOM 674 C CA . PRO A 1 90 ? 3.98 26.188 6.785 1 96.25 90 PRO A CA 1
ATOM 675 C C . PRO A 1 90 ? 4.109 27.281 5.727 1 96.25 90 PRO A C 1
ATOM 677 O O . PRO A 1 90 ? 3.174 27.516 4.949 1 96.25 90 PRO A O 1
ATOM 680 N N . ASN A 1 91 ? 5.301 27.875 5.75 1 95.31 91 ASN A N 1
ATOM 681 C CA . ASN A 1 91 ? 5.504 28.812 4.648 1 95.31 91 ASN A CA 1
ATOM 682 C C . ASN A 1 91 ? 5.402 28.109 3.295 1 95.31 91 ASN A C 1
ATOM 684 O O . ASN A 1 91 ? 5.902 27 3.131 1 95.31 91 ASN A O 1
ATOM 688 N N . GLY A 1 92 ? 4.637 28.766 2.311 1 94.94 92 GLY A N 1
ATOM 689 C CA . GLY A 1 92 ? 4.559 28.203 0.97 1 94.94 92 GLY A CA 1
ATOM 690 C C . GLY A 1 92 ? 3.354 27.297 0.769 1 94.94 92 GLY A C 1
ATOM 691 O O . GLY A 1 92 ? 3.049 26.906 -0.359 1 94.94 92 GLY A O 1
ATOM 692 N N . LEU A 1 93 ? 2.67 26.938 1.853 1 97.25 93 LEU A N 1
ATOM 693 C CA . LEU A 1 93 ? 1.494 26.078 1.714 1 97.25 93 LEU A CA 1
ATOM 694 C C . LEU A 1 93 ? 0.379 26.797 0.97 1 97.25 93 LEU A C 1
ATOM 696 O O . LEU A 1 93 ? -0.001 27.922 1.344 1 97.25 93 LEU A O 1
ATOM 700 N N . PRO A 1 94 ? -0.109 26.234 0.006 1 97.81 94 PRO A N 1
ATOM 701 C CA . PRO A 1 94 ? -1.259 26.844 -0.664 1 97.81 94 PRO A CA 1
ATOM 702 C C . PRO A 1 94 ? -2.523 26.812 0.192 1 97.81 94 PRO A C 1
ATOM 704 O O . PRO A 1 94 ? -2.633 26 1.112 1 97.81 94 PRO A O 1
ATOM 707 N N . ARG A 1 95 ? -3.473 27.688 -0.099 1 97.69 95 ARG A N 1
ATOM 708 C CA . ARG A 1 95 ? -4.707 27.781 0.677 1 97.69 95 ARG A CA 1
ATOM 709 C C . ARG A 1 95 ? -5.793 26.891 0.08 1 97.69 95 ARG A C 1
ATOM 711 O O . ARG A 1 95 ? -6.82 26.641 0.714 1 97.69 95 ARG A O 1
ATOM 718 N N . ASN A 1 96 ? -5.559 26.344 -1.097 1 97.81 96 ASN A N 1
ATOM 719 C CA . ASN A 1 96 ? -6.602 25.578 -1.771 1 97.81 96 ASN A CA 1
ATOM 720 C C . ASN A 1 96 ? -6.246 24.094 -1.844 1 97.81 96 ASN A C 1
ATOM 722 O O . ASN A 1 96 ? -6.656 23.406 -2.773 1 97.81 96 ASN A O 1
ATOM 726 N N . ALA A 1 97 ? -5.383 23.609 -0.971 1 98.19 97 ALA A N 1
ATOM 727 C CA . ALA A 1 97 ? -5.082 22.188 -0.917 1 98.19 97 ALA A CA 1
ATOM 728 C C . ALA A 1 97 ? -6.305 21.375 -0.494 1 98.19 97 ALA A C 1
ATOM 730 O O . ALA A 1 97 ? -7.035 21.781 0.414 1 98.19 97 ALA A O 1
ATOM 731 N N . ASP A 1 98 ? -6.605 20.297 -1.181 1 98.31 98 ASP A N 1
ATOM 732 C CA . ASP A 1 98 ? -7.645 19.359 -0.776 1 98.31 98 ASP A CA 1
ATOM 733 C C . ASP A 1 98 ? -7.082 18.266 0.139 1 98.31 98 ASP A C 1
ATOM 735 O O . ASP A 1 98 ? -7.762 17.812 1.057 1 98.31 98 ASP A O 1
ATOM 739 N N . VAL A 1 99 ? -5.875 17.891 -0.132 1 98.56 99 VAL A N 1
ATOM 740 C CA . VAL A 1 99 ? -5.207 16.781 0.547 1 98.56 99 VAL A CA 1
ATOM 741 C C . VAL A 1 99 ? -3.758 17.156 0.849 1 98.56 99 VAL A C 1
ATOM 743 O O . VAL A 1 99 ? -3.1 17.812 0.035 1 98.56 99 VAL A O 1
ATOM 746 N N . LEU A 1 100 ? -3.273 16.797 2.021 1 98.56 100 LEU A N 1
ATOM 747 C CA . LEU A 1 100 ? -1.919 17.109 2.467 1 98.56 100 LEU A CA 1
ATOM 748 C C . LEU A 1 100 ? -1.228 15.859 3.008 1 98.56 100 LEU A C 1
ATOM 750 O O . LEU A 1 100 ? -1.832 15.078 3.748 1 98.56 100 LEU A O 1
ATOM 754 N N . PHE A 1 101 ? 0.038 15.664 2.6 1 98.56 101 PHE A N 1
ATOM 755 C CA . PHE A 1 101 ? 0.915 14.68 3.229 1 98.56 101 PHE A CA 1
ATOM 756 C C . PHE A 1 101 ? 2.02 15.375 4.02 1 98.56 101 PHE A C 1
ATOM 758 O O . PHE A 1 101 ? 2.607 16.344 3.553 1 98.56 101 PHE A O 1
ATOM 765 N N . LEU A 1 102 ? 2.26 14.82 5.215 1 97.31 102 LEU A N 1
ATOM 766 C CA . LEU A 1 102 ? 3.371 15.273 6.047 1 97.31 102 LEU A CA 1
ATOM 767 C C . LEU A 1 102 ? 4.43 14.18 6.18 1 97.31 102 LEU A C 1
ATOM 769 O O . LEU A 1 102 ? 4.211 13.18 6.859 1 97.31 102 LEU A O 1
ATOM 773 N N . GLY A 1 103 ? 5.566 14.297 5.52 1 91.38 103 GLY A N 1
ATOM 774 C CA . GLY A 1 103 ? 6.672 13.352 5.59 1 91.38 103 GLY A CA 1
ATOM 775 C C . GLY A 1 103 ? 7.68 13.695 6.672 1 91.38 103 GLY A C 1
ATOM 776 O O . GLY A 1 103 ? 8.609 12.93 6.922 1 91.38 103 GLY A O 1
ATOM 777 N N . GLY A 1 104 ? 7.488 14.711 7.555 1 78.5 104 GLY A N 1
ATOM 778 C CA . GLY A 1 104 ? 8.422 15.156 8.578 1 78.5 104 GLY A CA 1
ATOM 779 C C . GLY A 1 104 ? 7.742 15.586 9.859 1 78.5 104 GLY A C 1
ATOM 780 O O . GLY A 1 104 ? 6.547 15.883 9.867 1 78.5 104 GLY A O 1
ATOM 781 N N . SER A 1 105 ? 8.594 15.477 10.859 1 79.5 105 SER A N 1
ATOM 782 C CA . SER A 1 105 ? 8.016 15.742 12.18 1 79.5 105 SER A CA 1
ATOM 783 C C . SER A 1 105 ? 8.273 17.188 12.609 1 79.5 105 SER A C 1
ATOM 785 O O . SER A 1 105 ? 7.738 17.641 13.625 1 79.5 105 SER A O 1
ATOM 787 N N . ARG A 1 106 ? 8.992 17.859 11.711 1 85.44 106 ARG A N 1
ATOM 788 C CA . ARG A 1 106 ? 9.258 19.234 12.102 1 85.44 106 ARG A CA 1
ATOM 789 C C . ARG A 1 106 ? 8.07 20.141 11.789 1 85.44 106 ARG A C 1
ATOM 791 O O . ARG A 1 106 ? 7.441 20 10.742 1 85.44 106 ARG A O 1
ATOM 798 N N . ASN A 1 107 ? 7.656 21.078 12.695 1 92.38 107 ASN A N 1
ATOM 799 C CA . ASN A 1 107 ? 6.652 22.125 12.562 1 92.38 107 ASN A CA 1
ATOM 800 C C . ASN A 1 107 ? 5.285 21.547 12.195 1 92.38 107 ASN A C 1
ATOM 802 O O . ASN A 1 107 ? 4.48 22.234 11.547 1 92.38 107 ASN A O 1
ATOM 806 N N . PHE A 1 108 ? 5.066 20.234 12.438 1 96.44 108 PHE A N 1
ATOM 807 C CA . PHE A 1 108 ? 3.836 19.609 11.969 1 96.44 108 PHE A CA 1
ATOM 808 C C . PHE A 1 108 ? 2.615 20.266 12.594 1 96.44 108 PHE A C 1
ATOM 810 O O . PHE A 1 108 ? 1.552 20.328 11.969 1 96.44 108 PHE A O 1
ATOM 817 N N . GLU A 1 109 ? 2.732 20.875 13.758 1 97.69 109 GLU A N 1
ATOM 818 C CA . GLU A 1 109 ? 1.583 21.531 14.375 1 97.69 109 GLU A CA 1
ATOM 819 C C . GLU A 1 109 ? 1.116 22.719 13.555 1 97.69 109 GLU A C 1
ATOM 821 O O . GLU A 1 109 ? -0.082 22.906 13.328 1 97.69 109 GLU A O 1
ATOM 826 N N . SER A 1 110 ? 2.07 23.516 13.133 1 97.69 110 SER A N 1
ATOM 827 C CA . SER A 1 110 ? 1.714 24.688 12.328 1 97.69 110 SER A CA 1
ATOM 828 C C . SER A 1 110 ? 1.115 24.266 10.984 1 97.69 110 SER A C 1
ATOM 830 O O . SER A 1 110 ? 0.245 24.953 10.453 1 97.69 110 SER A O 1
ATOM 832 N N . VAL A 1 111 ? 1.604 23.188 10.406 1 98 111 VAL A N 1
ATOM 833 C CA . VAL A 1 111 ? 1.055 22.656 9.156 1 98 111 VAL A CA 1
ATOM 834 C C . VAL A 1 111 ? -0.382 22.203 9.375 1 98 111 VAL A C 1
ATOM 836 O O . VAL A 1 111 ? -1.268 22.484 8.57 1 98 111 VAL A O 1
ATOM 839 N N . LEU A 1 112 ? -0.62 21.516 10.523 1 98.25 112 LEU A N 1
ATOM 840 C CA . LEU A 1 112 ? -1.967 21.062 10.852 1 98.25 112 LEU A CA 1
ATOM 841 C C . LEU A 1 112 ? -2.895 22.25 11.109 1 98.25 112 LEU A C 1
ATOM 843 O O . LEU A 1 112 ? -4.062 22.219 10.719 1 98.25 112 LEU A O 1
ATOM 847 N N . ASP A 1 113 ? -2.393 23.297 11.75 1 98.25 113 ASP A N 1
ATOM 848 C CA . ASP A 1 113 ? -3.182 24.516 11.938 1 98.25 113 ASP A CA 1
ATOM 849 C C . ASP A 1 113 ? -3.615 25.109 10.602 1 98.25 113 ASP A C 1
ATOM 851 O O . ASP A 1 113 ? -4.777 25.484 10.43 1 98.25 113 ASP A O 1
ATOM 855 N N . HIS A 1 114 ? -2.676 25.172 9.688 1 98.06 114 HIS A N 1
ATOM 856 C CA . HIS A 1 114 ? -2.984 25.641 8.352 1 98.06 114 HIS A CA 1
ATOM 857 C C . HIS A 1 114 ? -4.059 24.781 7.691 1 98.06 114 HIS A C 1
ATOM 859 O O . HIS A 1 114 ? -4.984 25.312 7.066 1 98.06 114 HIS A O 1
ATOM 865 N N . ALA A 1 115 ? -3.936 23.484 7.832 1 97.88 115 ALA A N 1
ATOM 866 C CA . ALA A 1 115 ? -4.891 22.562 7.234 1 97.88 115 ALA A CA 1
ATOM 867 C C . ALA A 1 115 ? -6.301 22.812 7.758 1 97.88 115 ALA A C 1
ATOM 869 O O . ALA A 1 115 ? -7.262 22.828 6.988 1 97.88 115 ALA A O 1
ATOM 870 N N . VAL A 1 116 ? -6.375 23 9.062 1 98 116 VAL A N 1
ATOM 871 C CA . VAL A 1 116 ? -7.672 23.25 9.68 1 98 116 VAL A CA 1
ATOM 872 C C . VAL A 1 116 ? -8.211 24.594 9.188 1 98 116 VAL A C 1
ATOM 874 O O . VAL A 1 116 ? -9.375 24.688 8.773 1 98 116 VAL A O 1
ATOM 877 N N . GLU A 1 117 ? -7.406 25.562 9.164 1 97.88 117 GLU A N 1
ATOM 878 C CA . GLU A 1 117 ? -7.793 26.922 8.805 1 97.88 117 GLU A CA 1
ATOM 879 C C . GLU A 1 117 ? -8.281 27 7.363 1 97.88 117 GLU A C 1
ATOM 881 O O . GLU A 1 117 ? -9.18 27.781 7.043 1 97.88 117 GLU A O 1
ATOM 886 N N . THR A 1 118 ? -7.676 26.203 6.512 1 98.12 118 THR A N 1
ATOM 887 C CA . THR A 1 118 ? -7.965 26.312 5.086 1 98.12 118 THR A CA 1
ATOM 888 C C . THR A 1 118 ? -8.859 25.172 4.625 1 98.12 118 THR A C 1
ATOM 890 O O . THR A 1 118 ? -9.023 24.953 3.424 1 98.12 118 THR A O 1
ATOM 893 N N . ASP A 1 119 ? -9.352 24.359 5.543 1 97.75 119 ASP A N 1
ATOM 894 C CA . ASP A 1 119 ? -10.375 23.344 5.312 1 97.75 119 ASP A CA 1
ATOM 895 C C . ASP A 1 119 ? -9.836 22.203 4.441 1 97.75 119 ASP A C 1
ATOM 897 O O . ASP A 1 119 ? -10.523 21.734 3.529 1 97.75 119 ASP A O 1
ATOM 901 N N . VAL A 1 120 ? -8.555 21.875 4.645 1 98.31 120 VAL A N 1
ATOM 902 C CA . VAL A 1 120 ? -8.031 20.672 3.998 1 98.31 120 VAL A CA 1
ATOM 903 C C . VAL A 1 120 ? -8.875 19.469 4.391 1 98.31 120 VAL A C 1
ATOM 905 O O . VAL A 1 120 ? -9.234 19.297 5.562 1 98.31 120 VAL A O 1
ATOM 908 N N . ASP A 1 121 ? -9.227 18.609 3.426 1 97.88 121 ASP A N 1
ATOM 909 C CA . ASP A 1 121 ? -10.172 17.516 3.639 1 97.88 121 ASP A CA 1
ATOM 910 C C . ASP A 1 121 ? -9.477 16.297 4.23 1 97.88 121 ASP A C 1
ATOM 912 O O . ASP A 1 121 ? -10.047 15.602 5.082 1 97.88 121 ASP A O 1
ATOM 916 N N . ARG A 1 122 ? -8.328 15.992 3.773 1 98.25 122 ARG A N 1
ATOM 917 C CA . ARG A 1 122 ? -7.586 14.797 4.152 1 98.25 122 ARG A CA 1
ATOM 918 C C . ARG A 1 122 ? -6.129 15.125 4.449 1 98.25 122 ARG A C 1
ATOM 920 O O . ARG A 1 122 ? -5.5 15.898 3.727 1 98.25 122 ARG A O 1
ATOM 927 N N . VAL A 1 123 ? -5.613 14.609 5.539 1 98.69 123 VAL A N 1
ATOM 928 C CA . VAL A 1 123 ? -4.215 14.75 5.938 1 98.69 123 VAL A CA 1
ATOM 929 C C . VAL A 1 123 ? -3.662 13.391 6.359 1 98.69 123 VAL A C 1
ATOM 931 O O . VAL A 1 123 ? -4.281 12.68 7.156 1 98.69 123 VAL A O 1
ATOM 934 N N . VAL A 1 124 ? -2.551 12.969 5.77 1 98.81 124 VAL A N 1
ATOM 935 C CA . VAL A 1 124 ? -1.848 11.766 6.215 1 98.81 124 VAL A CA 1
ATOM 936 C C . VAL A 1 124 ? -0.414 12.125 6.602 1 98.81 124 VAL A C 1
ATOM 938 O O . VAL A 1 124 ? 0.25 12.898 5.906 1 98.81 124 VAL A O 1
ATOM 941 N N . MET A 1 125 ? 0.021 11.586 7.707 1 98.62 125 MET A N 1
ATOM 942 C CA . MET A 1 125 ? 1.377 11.828 8.195 1 98.62 125 MET A CA 1
ATOM 943 C C . MET A 1 125 ? 2.078 10.508 8.523 1 98.62 125 MET A C 1
ATOM 945 O O . MET A 1 125 ? 1.486 9.625 9.141 1 98.62 125 MET A O 1
ATOM 949 N N . ASN A 1 126 ? 3.285 10.344 8.062 1 97.88 126 ASN A N 1
ATOM 950 C CA . ASN A 1 126 ? 4.145 9.227 8.438 1 97.88 126 ASN A CA 1
ATOM 951 C C . ASN A 1 126 ? 5.203 9.648 9.453 1 97.88 126 ASN A C 1
ATOM 953 O O . ASN A 1 126 ? 5.859 10.68 9.281 1 97.88 126 ASN A O 1
ATOM 957 N N . VAL A 1 127 ? 5.305 8.836 10.492 1 96.69 127 VAL A N 1
ATOM 958 C CA . VAL A 1 127 ? 6.297 9.078 11.531 1 96.69 127 VAL A CA 1
ATOM 959 C C . VAL A 1 127 ? 6.992 7.766 11.898 1 96.69 127 VAL A C 1
ATOM 961 O O . VAL A 1 127 ? 6.34 6.734 12.047 1 96.69 127 VAL A O 1
ATOM 964 N N . SER A 1 128 ? 8.312 7.832 12.078 1 94 128 SER A N 1
ATOM 965 C CA . SER A 1 128 ? 9.031 6.582 12.32 1 94 128 SER A CA 1
ATOM 966 C C . SER A 1 128 ? 9.484 6.473 13.773 1 94 128 SER A C 1
ATOM 968 O O . SER A 1 128 ? 9.859 5.391 14.234 1 94 128 SER A O 1
ATOM 970 N N . ARG A 1 129 ? 9.5 7.59 14.5 1 94.56 129 ARG A N 1
ATOM 971 C CA . ARG A 1 129 ? 9.953 7.562 15.883 1 94.56 129 ARG A CA 1
ATOM 972 C C . ARG A 1 129 ? 8.773 7.648 16.844 1 94.56 129 ARG A C 1
ATOM 974 O O . ARG A 1 129 ? 7.77 8.305 16.547 1 94.56 129 ARG A O 1
ATOM 981 N N . VAL A 1 130 ? 8.977 7.086 18 1 95.62 130 VAL A N 1
ATOM 982 C CA . VAL A 1 130 ? 7.875 6.832 18.922 1 95.62 130 VAL A CA 1
ATOM 983 C C . VAL A 1 130 ? 7.391 8.148 19.531 1 95.62 130 VAL A C 1
ATOM 985 O O . VAL A 1 130 ? 6.191 8.445 19.5 1 95.62 130 VAL A O 1
ATOM 988 N N . GLU A 1 131 ? 8.336 8.969 20.062 1 95.5 131 GLU A N 1
ATOM 989 C CA . GLU A 1 131 ? 7.926 10.188 20.75 1 95.5 131 GLU A CA 1
ATOM 990 C C . GLU A 1 131 ? 7.195 11.141 19.797 1 95.5 131 GLU A C 1
ATOM 992 O O . GLU A 1 131 ? 6.082 11.578 20.094 1 95.5 131 GLU A O 1
ATOM 997 N N . PRO A 1 132 ? 7.707 11.422 18.609 1 95.56 132 PRO A N 1
ATOM 998 C CA . PRO A 1 132 ? 6.977 12.297 17.688 1 95.56 132 PRO A CA 1
ATOM 999 C C . PRO A 1 132 ? 5.645 11.695 17.234 1 95.56 132 PRO A C 1
ATOM 1001 O O . PRO A 1 132 ? 4.691 12.438 16.969 1 95.56 132 PRO A O 1
ATOM 1004 N N . ALA A 1 133 ? 5.621 10.383 17.156 1 96.5 133 ALA A N 1
ATOM 1005 C CA . ALA A 1 133 ? 4.355 9.75 16.797 1 96.5 133 ALA A CA 1
ATOM 1006 C C . ALA A 1 133 ? 3.271 10.086 17.812 1 96.5 133 ALA A C 1
ATOM 1008 O O . ALA A 1 133 ? 2.152 10.445 17.453 1 96.5 133 ALA A O 1
ATOM 1009 N N . GLY A 1 134 ? 3.619 9.93 19.094 1 96.88 134 GLY A N 1
ATOM 1010 C CA . GLY A 1 134 ? 2.676 10.305 20.125 1 96.88 134 GLY A CA 1
ATOM 1011 C C . GLY A 1 134 ? 2.246 11.758 20.062 1 96.88 134 GLY A C 1
ATOM 1012 O O . GLY A 1 134 ? 1.056 12.062 20.156 1 96.88 134 GLY A O 1
ATOM 1013 N N . ASP A 1 135 ? 3.174 12.633 19.891 1 97.38 135 ASP A N 1
ATOM 1014 C CA . ASP A 1 135 ? 2.887 14.055 19.766 1 97.38 135 ASP A CA 1
ATOM 1015 C C . ASP A 1 135 ? 1.958 14.336 18.594 1 97.38 135 ASP A C 1
ATOM 1017 O O . ASP A 1 135 ? 1.021 15.125 18.703 1 97.38 135 ASP A O 1
ATOM 1021 N N . ALA A 1 136 ? 2.215 13.734 17.469 1 97.75 136 ALA A N 1
ATOM 1022 C CA . ALA A 1 136 ? 1.425 13.945 16.266 1 97.75 136 ALA A CA 1
ATOM 1023 C C . ALA A 1 136 ? -0.009 13.453 16.453 1 97.75 136 ALA A C 1
ATOM 1025 O O . ALA A 1 136 ? -0.96 14.148 16.094 1 97.75 136 ALA A O 1
ATOM 1026 N N . ILE A 1 137 ? -0.125 12.258 17 1 97.81 137 ILE A N 1
ATOM 1027 C CA . ILE A 1 137 ? -1.453 11.711 17.25 1 97.81 137 ILE A CA 1
ATOM 1028 C C . ILE A 1 137 ? -2.264 12.68 18.109 1 97.81 137 ILE A C 1
ATOM 1030 O O . ILE A 1 137 ? -3.41 12.992 17.781 1 97.81 137 ILE A O 1
ATOM 1034 N N . GLU A 1 138 ? -1.658 13.164 19.109 1 97.12 138 GLU A N 1
ATOM 1035 C CA . GLU A 1 138 ? -2.328 14.125 19.984 1 97.12 138 GLU A CA 1
ATOM 1036 C C . GLU A 1 138 ? -2.693 15.398 19.234 1 97.12 138 GLU A C 1
ATOM 1038 O O . GLU A 1 138 ? -3.781 15.945 19.422 1 97.12 138 GLU A O 1
ATOM 1043 N N . ALA A 1 139 ? -1.837 15.867 18.422 1 97.38 139 ALA A N 1
ATOM 1044 C CA . ALA A 1 139 ? -2.084 17.078 17.656 1 97.38 139 ALA A CA 1
ATOM 1045 C C . ALA A 1 139 ? -3.277 16.906 16.719 1 97.38 139 ALA A C 1
ATOM 1047 O O . ALA A 1 139 ? -4.117 17.797 16.594 1 97.38 139 ALA A O 1
ATOM 1048 N N . PHE A 1 140 ? -3.324 15.75 16.016 1 97.94 140 PHE A N 1
ATOM 1049 C CA . PHE A 1 140 ? -4.477 15.453 15.172 1 97.94 140 PHE A CA 1
ATOM 1050 C C . PHE A 1 140 ? -5.758 15.43 16 1 97.94 140 PHE A C 1
ATOM 1052 O O . PHE A 1 140 ? -6.781 15.984 15.586 1 97.94 140 PHE A O 1
ATOM 1059 N N . ARG A 1 141 ? -5.648 14.742 17.141 1 96.38 141 ARG A N 1
ATOM 1060 C CA . ARG A 1 141 ? -6.801 14.594 18.016 1 96.38 141 ARG A CA 1
ATOM 1061 C C . ARG A 1 141 ? -7.309 15.953 18.484 1 96.38 141 ARG A C 1
ATOM 1063 O O . ARG A 1 141 ? -8.508 16.234 18.406 1 96.38 141 ARG A O 1
ATOM 1070 N N . GLU A 1 142 ? -6.477 16.812 18.922 1 95.69 142 GLU A N 1
ATOM 1071 C CA . GLU A 1 142 ? -6.816 18.125 19.453 1 95.69 142 GLU A CA 1
ATOM 1072 C C . GLU A 1 142 ? -7.469 19.016 18.406 1 95.69 142 GLU A C 1
ATOM 1074 O O . GLU A 1 142 ? -8.234 19.922 18.719 1 95.69 142 GLU A O 1
ATOM 1079 N N . ARG A 1 143 ? -7.262 18.734 17.172 1 97.12 143 ARG A N 1
ATOM 1080 C CA . ARG A 1 143 ? -7.758 19.562 16.078 1 97.12 143 ARG A CA 1
ATOM 1081 C C . ARG A 1 143 ? -8.938 18.891 15.383 1 97.12 143 ARG A C 1
ATOM 1083 O O . ARG A 1 143 ? -9.359 19.328 14.305 1 97.12 143 ARG A O 1
ATOM 1090 N N . GLU A 1 144 ? -9.344 17.75 15.961 1 96.31 144 GLU A N 1
ATOM 1091 C CA . GLU A 1 144 ? -10.508 17 15.477 1 96.31 144 GLU A CA 1
ATOM 1092 C C . GLU A 1 144 ? -10.281 16.5 14.055 1 96.31 144 GLU A C 1
ATOM 1094 O O . GLU A 1 144 ? -11.188 16.547 13.227 1 96.31 144 GLU A O 1
ATOM 1099 N N . LEU A 1 145 ? -9.055 16.047 13.82 1 98.06 145 LEU A N 1
ATOM 1100 C CA . LEU A 1 145 ? -8.695 15.508 12.516 1 98.06 145 LEU A CA 1
ATOM 1101 C C . LEU A 1 145 ? -8.508 14 12.594 1 98.06 145 LEU A C 1
ATOM 1103 O O . LEU A 1 145 ? -8.562 13.305 11.57 1 98.06 145 LEU A O 1
ATOM 1107 N N . LEU A 1 146 ? -8.242 13.477 13.797 1 98.12 146 LEU A N 1
ATOM 1108 C CA . LEU A 1 146 ? -7.766 12.102 13.93 1 98.12 146 LEU A CA 1
ATOM 1109 C C . LEU A 1 146 ? -8.836 11.109 13.508 1 98.12 146 LEU A C 1
ATOM 1111 O O . LEU A 1 146 ? -9.906 11.039 14.117 1 98.12 146 LEU A O 1
ATOM 1115 N N . SER A 1 147 ? -8.531 10.344 12.5 1 98.25 147 SER A N 1
ATOM 1116 C CA . SER A 1 147 ? -9.484 9.383 11.953 1 98.25 147 SER A CA 1
ATOM 1117 C C . SER A 1 147 ? -9 7.949 12.141 1 98.25 147 SER A C 1
ATOM 1119 O O . SER A 1 147 ? -9.797 7.043 12.398 1 98.25 147 SER A O 1
ATOM 1121 N N . ALA A 1 148 ? -7.75 7.664 12.039 1 98.25 148 ALA A N 1
ATOM 1122 C CA . ALA A 1 148 ? -7.133 6.352 12.203 1 98.25 148 ALA A CA 1
ATOM 1123 C C . ALA A 1 148 ? -5.641 6.48 12.492 1 98.25 148 ALA A C 1
ATOM 1125 O O . ALA A 1 148 ? -5.027 7.504 12.18 1 98.25 148 ALA A O 1
ATOM 1126 N N . VAL A 1 149 ? -5.113 5.535 13.133 1 98.44 149 VAL A N 1
ATOM 1127 C CA . VAL A 1 149 ? -3.672 5.367 13.297 1 98.44 149 VAL A CA 1
ATOM 1128 C C . VAL A 1 149 ? -3.285 3.92 13 1 98.44 149 VAL A C 1
ATOM 1130 O O . VAL A 1 149 ? -3.924 2.986 13.484 1 98.44 149 VAL A O 1
ATOM 1133 N N . LEU A 1 150 ? -2.297 3.76 12.18 1 98.56 150 LEU A N 1
ATOM 1134 C CA . LEU A 1 150 ? -1.734 2.445 11.891 1 98.56 150 LEU A CA 1
ATOM 1135 C C . LEU A 1 150 ? -0.281 2.363 12.344 1 98.56 150 LEU A C 1
ATOM 1137 O O . LEU A 1 150 ? 0.475 3.326 12.1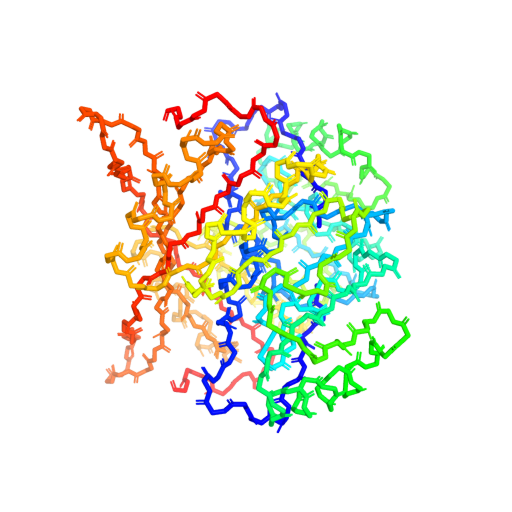95 1 98.56 150 LEU A O 1
ATOM 1141 N N . GLN A 1 151 ? 0.05 1.283 12.977 1 98.56 151 GLN A N 1
ATOM 1142 C CA . GLN A 1 151 ? 1.45 0.888 13.094 1 98.56 151 GLN A CA 1
ATOM 1143 C C . GLN A 1 151 ? 1.812 -0.171 12.062 1 98.56 151 GLN A C 1
ATOM 1145 O O . GLN A 1 151 ? 1.24 -1.263 12.055 1 98.56 151 GLN A O 1
ATOM 1150 N N . VAL A 1 152 ? 2.723 0.155 11.195 1 98.5 152 VAL A N 1
ATOM 1151 C CA . VAL A 1 152 ? 3.059 -0.677 10.039 1 98.5 152 VAL A CA 1
ATOM 1152 C C . VAL A 1 152 ? 4.5 -1.168 10.164 1 98.5 152 VAL A C 1
ATOM 1154 O O . VAL A 1 152 ? 5.422 -0.369 10.344 1 98.5 152 VAL A O 1
ATOM 1157 N N . GLN A 1 153 ? 4.672 -2.42 10.086 1 98 153 GLN A N 1
ATOM 1158 C CA . GLN A 1 153 ? 6.008 -2.996 10.008 1 98 153 GLN A CA 1
ATOM 1159 C C . GLN A 1 153 ? 6.125 -3.945 8.812 1 98 153 GLN A C 1
ATOM 1161 O O . GLN A 1 153 ? 5.301 -4.848 8.648 1 98 153 GLN A O 1
ATOM 1166 N N . VAL A 1 154 ? 7.086 -3.695 7.918 1 98.44 154 VAL A N 1
ATOM 1167 C CA . VAL A 1 154 ? 7.359 -4.523 6.75 1 98.44 154 VAL A CA 1
ATOM 1168 C C . VAL A 1 154 ? 8.789 -5.051 6.812 1 98.44 154 VAL A C 1
ATOM 1170 O O . VAL A 1 154 ? 9.75 -4.27 6.809 1 98.44 154 VAL A O 1
ATOM 1173 N N . ASN A 1 155 ? 8.938 -6.336 6.895 1 98.38 155 ASN A N 1
ATOM 1174 C CA . ASN A 1 155 ? 10.234 -6.992 6.98 1 98.38 155 ASN A CA 1
ATOM 1175 C C . ASN A 1 155 ? 10.617 -7.66 5.664 1 98.38 155 ASN A C 1
ATOM 1177 O O . ASN A 1 155 ? 9.758 -8.219 4.977 1 98.38 155 ASN A O 1
ATOM 1181 N N . ASP A 1 156 ? 11.875 -7.637 5.293 1 98.06 156 ASP A N 1
ATOM 1182 C CA . ASP A 1 156 ? 12.352 -8.133 4.004 1 98.06 156 ASP A CA 1
ATOM 1183 C C . ASP A 1 156 ? 12.93 -9.539 4.141 1 98.06 156 ASP A C 1
ATOM 1185 O O . ASP A 1 156 ? 13.82 -9.773 4.961 1 98.06 156 ASP A O 1
ATOM 1189 N N . GLY A 1 157 ? 12.484 -10.438 3.301 1 97.81 157 GLY A N 1
ATOM 1190 C CA . GLY A 1 157 ? 13.039 -11.781 3.264 1 97.81 157 GLY A CA 1
ATOM 1191 C C . GLY A 1 157 ? 14.422 -11.844 2.639 1 97.81 157 GLY A C 1
ATOM 1192 O O . GLY A 1 157 ? 14.719 -11.094 1.707 1 97.81 157 GLY A O 1
ATOM 1193 N N . TYR A 1 158 ? 15.211 -12.703 3.182 1 97.25 158 TYR A N 1
ATOM 1194 C CA . TYR A 1 158 ? 16.5 -13.016 2.59 1 97.25 158 TYR A CA 1
ATOM 1195 C C . TYR A 1 158 ? 16.859 -14.484 2.785 1 97.25 158 TYR A C 1
ATOM 1197 O O . TYR A 1 158 ? 16.281 -15.156 3.641 1 97.25 158 TYR A O 1
ATOM 1205 N N . GLU A 1 159 ? 17.641 -14.961 1.902 1 95.44 159 GLU A N 1
ATOM 1206 C CA . GLU A 1 159 ? 18.078 -16.359 1.988 1 95.44 159 GLU A CA 1
ATOM 1207 C C . GLU A 1 159 ? 19.172 -16.531 3.035 1 95.44 159 GLU A C 1
ATOM 1209 O O . GLU A 1 159 ? 20.141 -15.781 3.055 1 95.44 159 GLU A O 1
ATOM 1214 N N . LEU A 1 160 ? 19 -17.438 3.982 1 94.06 160 LEU A N 1
ATOM 1215 C CA . LEU A 1 160 ? 19.984 -17.797 4.992 1 94.06 160 LEU A CA 1
ATOM 1216 C C . LEU A 1 160 ? 20.016 -19.312 5.223 1 94.06 160 LEU A C 1
ATOM 1218 O O . LEU A 1 160 ? 19.016 -19.891 5.66 1 94.06 160 LEU A O 1
ATOM 1222 N N . ALA A 1 161 ? 21.109 -19.922 4.918 1 93.38 161 ALA A N 1
ATOM 1223 C CA . ALA A 1 161 ? 21.312 -21.359 5.164 1 93.38 161 ALA A CA 1
ATOM 1224 C C . ALA A 1 161 ? 20.219 -22.188 4.504 1 93.38 161 ALA A C 1
ATOM 1226 O O . ALA A 1 161 ? 19.641 -23.078 5.137 1 93.38 161 ALA A O 1
ATOM 1227 N N . GLY A 1 162 ? 19.797 -21.828 3.324 1 90 162 GLY A N 1
ATOM 1228 C CA . GLY A 1 162 ? 18.859 -22.609 2.523 1 90 162 GLY A CA 1
ATOM 1229 C C . GLY A 1 162 ? 17.406 -22.344 2.855 1 90 162 GLY A C 1
ATOM 1230 O O . GLY A 1 162 ? 16.516 -23 2.316 1 90 162 GLY A O 1
ATOM 1231 N N . ALA A 1 163 ? 17.234 -21.391 3.736 1 94.06 163 ALA A N 1
ATOM 1232 C CA . ALA A 1 163 ? 15.883 -21.016 4.129 1 94.06 163 ALA A CA 1
ATOM 1233 C C . ALA A 1 163 ? 15.711 -19.5 4.125 1 94.06 163 ALA A C 1
ATOM 1235 O O . ALA A 1 163 ? 16.656 -18.766 3.814 1 94.06 163 ALA A O 1
ATOM 1236 N N . THR A 1 164 ? 14.461 -19.062 4.254 1 96.06 164 THR A N 1
ATOM 1237 C CA . THR A 1 164 ? 14.18 -17.625 4.254 1 96.06 164 THR A CA 1
ATOM 1238 C C . THR A 1 164 ? 14.156 -17.078 5.68 1 96.06 164 THR A C 1
ATOM 1240 O O . THR A 1 164 ? 13.477 -17.641 6.547 1 96.06 164 THR A O 1
ATOM 1243 N N . SER A 1 165 ? 14.93 -16.125 5.953 1 97 165 SER A N 1
ATOM 1244 C CA . SER A 1 165 ? 14.883 -15.281 7.145 1 97 165 SER A CA 1
ATOM 1245 C C . SER A 1 165 ? 14.492 -13.844 6.797 1 97 165 SER A C 1
ATOM 1247 O O . SER A 1 165 ? 14.328 -13.508 5.621 1 97 165 SER A O 1
ATOM 1249 N N . PHE A 1 166 ? 14.227 -13.055 7.793 1 97.5 166 PHE A N 1
ATOM 1250 C CA . PHE A 1 166 ? 13.758 -11.695 7.531 1 97.5 166 PHE A CA 1
ATOM 1251 C C . PHE A 1 166 ? 14.664 -10.672 8.211 1 97.5 166 PHE A C 1
ATOM 1253 O O . PHE A 1 166 ? 15.078 -10.867 9.352 1 97.5 166 PHE A O 1
ATOM 1260 N N . ASN A 1 167 ? 15.039 -9.641 7.441 1 97.06 167 ASN A N 1
ATOM 1261 C CA . ASN A 1 167 ? 15.539 -8.398 8.039 1 97.06 167 ASN A CA 1
ATOM 1262 C C . ASN A 1 167 ? 14.406 -7.559 8.609 1 97.06 167 ASN A C 1
ATOM 1264 O O . ASN A 1 167 ? 13.547 -7.082 7.875 1 97.06 167 ASN A O 1
ATOM 1268 N N . ALA A 1 168 ? 14.492 -7.418 9.953 1 96.06 168 ALA A N 1
ATOM 1269 C CA . ALA A 1 168 ? 13.469 -6.598 10.594 1 96.06 168 ALA A CA 1
ATOM 1270 C C . ALA A 1 168 ? 13.703 -5.113 10.328 1 96.06 168 ALA A C 1
ATOM 1272 O O . ALA A 1 168 ? 14.844 -4.648 10.359 1 96.06 168 ALA A O 1
ATOM 1273 N N . ASN A 1 169 ? 12.602 -4.426 10 1 96.56 169 ASN A N 1
ATOM 1274 C CA . ASN A 1 169 ? 12.664 -2.977 9.852 1 96.56 169 ASN A CA 1
ATOM 1275 C C . ASN A 1 169 ? 11.883 -2.262 10.945 1 96.56 169 ASN A C 1
ATOM 1277 O O . ASN A 1 169 ? 10.969 -2.836 11.539 1 96.56 169 ASN A O 1
ATOM 1281 N N . ASN A 1 170 ? 12.305 -1.026 11.234 1 95.56 170 ASN A N 1
ATOM 1282 C CA . ASN A 1 170 ? 11.578 -0.216 12.203 1 95.56 170 ASN A CA 1
ATOM 1283 C C . ASN A 1 170 ? 10.133 0.032 11.758 1 95.56 170 ASN A C 1
ATOM 1285 O O . ASN A 1 170 ? 9.875 0.255 10.578 1 95.56 170 ASN A O 1
ATOM 1289 N N . PRO A 1 171 ? 9.25 -0.011 12.719 1 96.81 171 PRO A N 1
ATOM 1290 C CA . PRO A 1 171 ? 7.871 0.33 12.367 1 96.81 171 PRO A CA 1
ATOM 1291 C C . PRO A 1 171 ? 7.707 1.794 11.961 1 96.81 171 PRO A C 1
ATOM 1293 O O . PRO A 1 171 ? 8.562 2.625 12.281 1 96.81 171 PRO A O 1
ATOM 1296 N N . VAL A 1 172 ? 6.703 2.047 11.188 1 97.69 172 VAL A N 1
ATOM 1297 C CA . VAL A 1 172 ? 6.242 3.381 10.812 1 97.69 172 VAL A CA 1
ATOM 1298 C C . VAL A 1 172 ? 4.805 3.586 11.281 1 97.69 172 VAL A C 1
ATOM 1300 O O . VAL A 1 172 ? 3.975 2.682 11.172 1 97.69 172 VAL A O 1
ATOM 1303 N N . TYR A 1 173 ? 4.523 4.738 11.82 1 98.12 173 TYR A N 1
ATOM 1304 C CA . TYR A 1 173 ? 3.172 5.117 12.211 1 98.12 173 TYR A CA 1
ATOM 1305 C C . TYR A 1 173 ? 2.521 5.992 11.148 1 98.12 173 TYR A C 1
ATOM 1307 O O . TYR A 1 173 ? 3.066 7.031 10.766 1 98.12 173 TYR A O 1
ATOM 1315 N N . VAL A 1 174 ? 1.444 5.5 10.625 1 98.69 174 VAL A N 1
ATOM 1316 C CA . VAL A 1 174 ? 0.647 6.25 9.656 1 98.69 174 VAL A CA 1
ATOM 1317 C C . VAL A 1 174 ? -0.557 6.875 10.359 1 98.69 174 VAL A C 1
ATOM 1319 O O . VAL A 1 174 ? -1.466 6.168 10.797 1 98.69 174 VAL A O 1
ATOM 1322 N N . ILE A 1 175 ? -0.541 8.18 10.445 1 98.69 175 ILE A N 1
ATOM 1323 C CA . ILE A 1 175 ? -1.621 8.93 11.078 1 98.69 175 ILE A CA 1
ATOM 1324 C C . ILE A 1 175 ? -2.545 9.508 10.016 1 98.69 175 ILE A C 1
ATOM 1326 O O . ILE A 1 175 ? -2.1 10.25 9.133 1 98.69 175 ILE A O 1
ATOM 1330 N N . VAL A 1 176 ? -3.811 9.133 10.086 1 98.69 176 VAL A N 1
ATOM 1331 C CA . VAL A 1 176 ? -4.801 9.523 9.086 1 98.69 176 VAL A CA 1
ATOM 1332 C C . VAL A 1 176 ? -5.742 10.57 9.672 1 98.69 176 VAL A C 1
ATOM 1334 O O . VAL A 1 176 ? -6.375 10.336 10.703 1 98.69 176 VAL A O 1
ATOM 1337 N N . GLY A 1 177 ? -5.754 11.703 9 1 98.56 177 GLY A N 1
ATOM 1338 C CA . GLY A 1 177 ? -6.648 12.781 9.391 1 98.56 177 GLY A CA 1
ATOM 1339 C C . GLY A 1 177 ? -7.742 13.047 8.375 1 98.56 1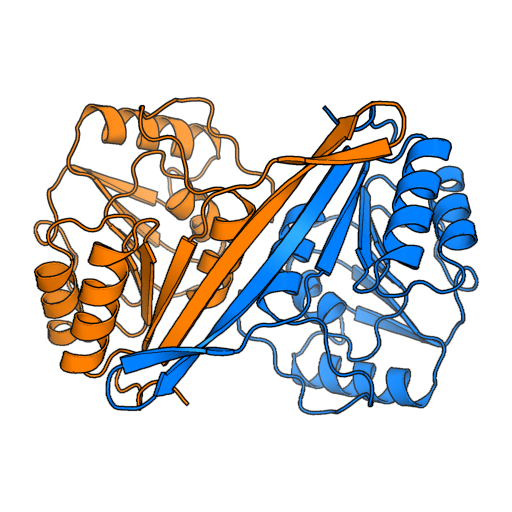77 GLY A C 1
ATOM 1340 O O . GLY A 1 177 ? -7.496 13.023 7.172 1 98.56 177 GLY A O 1
ATOM 1341 N N . ARG A 1 178 ? -8.945 13.203 8.812 1 98.31 178 ARG A N 1
ATOM 1342 C CA . ARG A 1 178 ? -10.102 13.648 8.047 1 98.31 178 ARG A CA 1
ATOM 1343 C C . ARG A 1 178 ? -10.773 14.844 8.711 1 98.31 178 ARG A C 1
ATOM 1345 O O . ARG A 1 178 ? -10.867 14.906 9.938 1 98.31 178 ARG A O 1
ATOM 1352 N N . ARG A 1 179 ? -11.156 15.727 7.801 1 95.38 179 ARG A N 1
ATOM 1353 C CA . ARG A 1 179 ? -11.906 16.844 8.352 1 95.38 179 ARG A CA 1
ATOM 1354 C C . ARG A 1 179 ? -13.109 16.359 9.148 1 95.38 179 ARG A C 1
ATOM 1356 O O . ARG A 1 179 ? -13.844 15.477 8.695 1 95.38 179 ARG A O 1
ATOM 1363 N N . ASP A 1 180 ? -13.25 16.766 10.414 1 87.5 180 ASP A N 1
ATOM 1364 C CA . ASP A 1 180 ? -14.352 16.484 11.328 1 87.5 180 ASP A CA 1
ATOM 1365 C C . ASP A 1 180 ? -14.406 15.008 11.695 1 87.5 180 ASP A C 1
ATOM 1367 O O . ASP A 1 180 ? -15.492 14.445 11.883 1 87.5 180 ASP A O 1
ATOM 1371 N N . ALA A 1 181 ? -13.242 14.438 11.68 1 92.38 181 ALA A N 1
ATOM 1372 C CA . ALA A 1 181 ? -13.188 13.047 12.133 1 92.38 181 ALA A CA 1
ATOM 1373 C C . ALA A 1 181 ? -13.641 12.922 13.586 1 92.38 181 ALA A C 1
ATOM 1375 O O . ALA A 1 181 ? -13.453 13.852 14.383 1 92.38 181 ALA A O 1
ATOM 1376 N N . GLY A 1 182 ? -14.273 11.836 14.047 1 88.25 182 GLY A N 1
ATOM 1377 C CA . GLY A 1 182 ? -14.789 11.594 15.383 1 88.25 182 GLY A CA 1
ATOM 1378 C C . GLY A 1 182 ? -13.773 10.93 16.297 1 88.25 182 GLY A C 1
ATOM 1379 O O . GLY A 1 182 ? -14.086 10.586 17.438 1 88.25 182 GLY A O 1
ATOM 1380 N N . GLY A 1 183 ? -12.539 10.75 15.906 1 91.81 183 GLY A N 1
ATOM 1381 C CA . GLY A 1 183 ? -11.547 10.047 16.703 1 91.81 183 GLY A CA 1
ATOM 1382 C C . GLY A 1 183 ? -11.406 8.578 16.344 1 91.81 183 GLY A C 1
ATOM 1383 O O . GLY A 1 183 ? -12.008 8.117 15.367 1 91.81 183 GLY A O 1
ATOM 1384 N N . LEU A 1 184 ? -10.516 7.938 17.125 1 93.31 184 LEU A N 1
ATOM 1385 C CA . LEU A 1 184 ? -10.266 6.523 16.891 1 93.31 184 LEU A CA 1
ATOM 1386 C C . LEU A 1 184 ? -11.422 5.668 17.375 1 93.31 184 LEU A C 1
ATOM 1388 O O . LEU A 1 184 ? -12.016 5.961 18.422 1 93.31 184 LEU A O 1
ATOM 1392 N N . THR A 1 185 ? -11.875 4.672 16.547 1 76.94 185 THR A N 1
ATOM 1393 C CA . THR A 1 185 ? -12.953 3.775 16.953 1 76.94 185 THR A CA 1
ATOM 1394 C C . THR A 1 185 ? -12.398 2.586 17.734 1 76.94 185 THR A C 1
ATOM 1396 O O . THR A 1 185 ? -11.25 2.197 17.547 1 76.94 185 THR A O 1
ATOM 1399 N N . MET B 1 1 ? -6.027 6.293 -5.223 1 56.28 1 MET B N 1
ATOM 1400 C CA . MET B 1 1 ? -6.918 5.164 -5.469 1 56.28 1 MET B CA 1
ATOM 1401 C C . MET B 1 1 ? -8.211 5.309 -4.676 1 56.28 1 MET B C 1
ATOM 1403 O O . MET B 1 1 ? -8.188 5.645 -3.49 1 56.28 1 MET B O 1
ATOM 1407 N N . THR B 1 2 ? -9.258 5.402 -5.414 1 62.69 2 THR B N 1
ATOM 1408 C CA . THR B 1 2 ? -10.539 5.602 -4.754 1 62.69 2 THR B CA 1
ATOM 1409 C C . THR B 1 2 ? -10.867 4.426 -3.84 1 62.69 2 THR B C 1
ATOM 1411 O O . THR B 1 2 ? -10.422 3.303 -4.082 1 62.69 2 THR B O 1
ATOM 1414 N N . GLN B 1 3 ? -11.359 4.727 -2.725 1 83.38 3 GLN B N 1
ATOM 1415 C CA . GLN B 1 3 ? -11.812 3.723 -1.771 1 83.38 3 GLN B CA 1
ATOM 1416 C C . GLN B 1 3 ? -12.852 2.801 -2.402 1 83.38 3 GLN B C 1
ATOM 1418 O O . GLN B 1 3 ? -13.789 3.266 -3.055 1 83.38 3 GLN B O 1
ATOM 1423 N N . ILE B 1 4 ? -12.609 1.513 -2.344 1 93 4 ILE B N 1
ATOM 1424 C CA . ILE B 1 4 ? -13.578 0.569 -2.881 1 93 4 ILE B CA 1
ATOM 1425 C C . ILE B 1 4 ? -14.633 0.252 -1.819 1 93 4 ILE B C 1
ATOM 1427 O O . ILE B 1 4 ? -14.422 0.508 -0.632 1 93 4 ILE B O 1
ATOM 1431 N N . THR B 1 5 ? -15.781 -0.178 -2.24 1 94.5 5 THR B N 1
ATOM 1432 C CA . THR B 1 5 ? -16.828 -0.619 -1.328 1 94.5 5 THR B CA 1
ATOM 1433 C C . THR B 1 5 ? -17.109 -2.109 -1.498 1 94.5 5 THR B C 1
ATOM 1435 O O . THR B 1 5 ? -17.141 -2.617 -2.621 1 94.5 5 THR B O 1
ATOM 1438 N N . LEU B 1 6 ? -17.234 -2.855 -0.384 1 96.19 6 LEU B N 1
ATOM 1439 C CA . LEU B 1 6 ? -17.531 -4.285 -0.37 1 96.19 6 LEU B CA 1
ATOM 1440 C C . LEU B 1 6 ? -18.781 -4.578 0.459 1 96.19 6 LEU B C 1
ATOM 1442 O O . LEU B 1 6 ? -18.688 -5.25 1.49 1 96.19 6 LEU B O 1
ATOM 1446 N N . PRO B 1 7 ? -19.906 -4.164 -0.027 1 96 7 PRO B N 1
ATOM 1447 C CA . PRO B 1 7 ? -21.125 -4.285 0.768 1 96 7 PRO B CA 1
ATOM 1448 C C . PRO B 1 7 ? -21.578 -5.73 0.937 1 96 7 PRO B C 1
ATOM 1450 O O . PRO B 1 7 ? -22.453 -6.016 1.765 1 96 7 PRO B O 1
ATOM 1453 N N . HIS B 1 8 ? -21 -6.621 0.156 1 94.88 8 HIS B N 1
ATOM 1454 C CA . HIS B 1 8 ? -21.453 -8.008 0.225 1 94.88 8 HIS B CA 1
ATOM 1455 C C . HIS B 1 8 ? -20.375 -8.898 0.835 1 94.88 8 HIS B C 1
ATOM 1457 O O . HIS B 1 8 ? -19.234 -8.922 0.357 1 94.88 8 HIS B O 1
ATOM 1463 N N . ASP B 1 9 ? -20.766 -9.648 1.837 1 89.31 9 ASP B N 1
ATOM 1464 C CA . ASP B 1 9 ? -19.859 -10.516 2.584 1 89.31 9 ASP B CA 1
ATOM 1465 C C . ASP B 1 9 ? -19.672 -11.859 1.878 1 89.31 9 ASP B C 1
ATOM 1467 O O . ASP B 1 9 ? -20.609 -12.398 1.304 1 89.31 9 ASP B O 1
ATOM 1471 N N . ALA B 1 10 ? -18.375 -12.359 1.907 1 83.12 10 ALA B N 1
ATOM 1472 C CA . ALA B 1 10 ? -18.062 -13.68 1.362 1 83.12 10 ALA B CA 1
ATOM 1473 C C . ALA B 1 10 ? -17.594 -14.625 2.459 1 83.12 10 ALA B C 1
ATOM 1475 O O . ALA B 1 10 ? -16.969 -15.656 2.176 1 83.12 10 ALA B O 1
ATOM 1476 N N . ARG B 1 11 ? -18.016 -14.477 3.779 1 75.12 11 ARG B N 1
ATOM 1477 C CA . ARG B 1 11 ? -17.734 -15.297 4.949 1 75.12 11 ARG B CA 1
ATOM 1478 C C . ARG B 1 11 ? -16.25 -15.227 5.316 1 75.12 11 ARG B C 1
ATOM 1480 O O . ARG B 1 11 ? -15.898 -15.258 6.496 1 75.12 11 ARG B O 1
ATOM 1487 N N . ALA B 1 12 ? -15.203 -15.32 4.375 1 74.12 12 ALA B N 1
ATOM 1488 C CA . ALA B 1 12 ? -13.773 -15.242 4.684 1 74.12 12 ALA B CA 1
ATOM 1489 C C . ALA B 1 12 ? -13.289 -13.797 4.691 1 74.12 12 ALA B C 1
ATOM 1491 O O . ALA B 1 12 ? -12.164 -13.516 5.113 1 74.12 12 ALA B O 1
ATOM 1492 N N . GLY B 1 13 ? -14.109 -12.758 4.547 1 78 13 GLY B N 1
ATOM 1493 C CA . GLY B 1 13 ? -13.766 -11.352 4.477 1 78 13 GLY B CA 1
ATOM 1494 C C . GLY B 1 13 ? -12.734 -11.039 3.41 1 78 13 GLY B C 1
ATOM 1495 O O . GLY B 1 13 ? -12.047 -11.945 2.922 1 78 13 GLY B O 1
ATOM 1496 N N . PRO B 1 14 ? -12.516 -9.828 3.16 1 87.31 14 PRO B N 1
ATOM 1497 C CA . PRO B 1 14 ? -11.547 -9.414 2.146 1 87.31 14 PRO B CA 1
ATOM 1498 C C . PRO B 1 14 ? -10.141 -9.219 2.717 1 87.31 14 PRO B C 1
ATOM 1500 O O . PRO B 1 14 ? -9.984 -9.047 3.928 1 87.31 14 PRO B O 1
ATOM 1503 N N . THR B 1 15 ? -9.078 -9.438 1.815 1 90.38 15 THR B N 1
ATOM 1504 C CA . THR B 1 15 ? -7.742 -8.961 2.158 1 90.38 15 THR B CA 1
ATOM 1505 C C . THR B 1 15 ? -7.805 -7.543 2.729 1 90.38 15 THR B C 1
ATOM 1507 O O . THR B 1 15 ? -8.539 -6.695 2.219 1 90.38 15 THR B O 1
ATOM 1510 N N . LYS B 1 16 ? -7.09 -7.336 3.838 1 94 16 LYS B N 1
ATOM 1511 C CA . LYS B 1 16 ? -7.086 -6.027 4.484 1 94 16 LYS B CA 1
ATOM 1512 C C . LYS B 1 16 ? -6.59 -4.945 3.527 1 94 16 LYS B C 1
ATOM 1514 O O . LYS B 1 16 ? -5.672 -5.18 2.736 1 94 16 LYS B O 1
ATOM 1519 N N . PRO B 1 17 ? -7.121 -3.756 3.664 1 96.38 17 PRO B N 1
ATOM 1520 C CA . PRO B 1 17 ? -6.836 -2.695 2.693 1 96.38 17 PRO B CA 1
ATOM 1521 C C . PRO B 1 17 ? -5.344 -2.4 2.561 1 96.38 17 PRO B C 1
ATOM 1523 O O . PRO B 1 17 ? -4.848 -2.203 1.449 1 96.38 17 PRO B O 1
ATOM 1526 N N . GLU B 1 18 ? -4.641 -2.357 3.682 1 97.62 18 GLU B N 1
ATOM 1527 C CA . GLU B 1 18 ? -3.219 -2.027 3.641 1 97.62 18 GLU B CA 1
ATOM 1528 C C . GLU B 1 18 ? -2.416 -3.129 2.955 1 97.62 18 GLU B C 1
ATOM 1530 O O . GLU B 1 18 ? -1.466 -2.848 2.221 1 97.62 18 GLU B O 1
ATOM 1535 N N . VAL B 1 19 ? -2.791 -4.355 3.207 1 97.25 19 VAL B N 1
ATOM 1536 C CA . VAL B 1 19 ? -2.146 -5.477 2.529 1 97.25 19 VAL B CA 1
ATOM 1537 C C . VAL B 1 19 ? -2.473 -5.438 1.038 1 97.25 19 VAL B C 1
ATOM 1539 O O . VAL B 1 19 ? -1.611 -5.711 0.2 1 97.25 19 VAL B O 1
ATOM 1542 N N . ARG B 1 20 ? -3.697 -5.051 0.666 1 97.06 20 ARG B N 1
ATOM 1543 C CA . ARG B 1 20 ? -4.074 -4.902 -0.737 1 97.06 20 ARG B CA 1
ATOM 1544 C C . ARG B 1 20 ? -3.221 -3.84 -1.424 1 97.06 20 ARG B C 1
ATOM 1546 O O . ARG B 1 20 ? -2.801 -4.02 -2.568 1 97.06 20 ARG B O 1
ATOM 1553 N N . ALA B 1 21 ? -2.973 -2.746 -0.684 1 97.19 21 ALA B N 1
ATOM 1554 C CA . ALA B 1 21 ? -2.156 -1.676 -1.253 1 97.19 21 ALA B CA 1
ATOM 1555 C C . ALA B 1 21 ? -0.761 -2.18 -1.605 1 97.19 21 ALA B C 1
ATOM 1557 O O . ALA B 1 21 ? -0.26 -1.922 -2.703 1 97.19 21 ALA B O 1
ATOM 1558 N N . ILE B 1 22 ? -0.191 -2.912 -0.682 1 97.75 22 ILE B N 1
ATOM 1559 C CA . ILE B 1 22 ? 1.144 -3.459 -0.896 1 97.75 22 ILE B CA 1
ATOM 1560 C C . ILE B 1 22 ? 1.106 -4.48 -2.031 1 97.75 22 ILE B C 1
ATOM 1562 O O . ILE B 1 22 ? 1.987 -4.492 -2.895 1 97.75 22 ILE B O 1
ATOM 1566 N N . THR B 1 23 ? 0.076 -5.312 -2.043 1 97.81 23 THR B N 1
ATOM 1567 C CA . THR B 1 23 ? -0.074 -6.344 -3.066 1 97.81 23 THR B CA 1
ATOM 1568 C C . THR B 1 23 ? -0.169 -5.719 -4.453 1 97.81 23 THR B C 1
ATOM 1570 O O . THR B 1 23 ? 0.544 -6.125 -5.375 1 97.81 23 THR B O 1
ATOM 1573 N N . ILE B 1 24 ? -1.009 -4.699 -4.586 1 97.38 24 ILE B N 1
ATOM 1574 C CA . ILE B 1 24 ? -1.192 -4.023 -5.867 1 97.38 24 ILE B CA 1
ATOM 1575 C C . ILE B 1 24 ? 0.127 -3.396 -6.312 1 97.38 24 ILE B C 1
ATOM 1577 O O . ILE B 1 24 ? 0.49 -3.469 -7.488 1 97.38 24 ILE B O 1
ATOM 1581 N N . GLN B 1 25 ? 0.83 -2.809 -5.375 1 97 25 GLN B N 1
ATOM 1582 C CA . GLN B 1 25 ? 2.137 -2.236 -5.688 1 97 25 GLN B CA 1
ATOM 1583 C C . GLN B 1 25 ? 3.088 -3.303 -6.227 1 97 25 GLN B C 1
ATOM 1585 O O . GLN B 1 25 ? 3.779 -3.078 -7.223 1 97 25 GLN B O 1
ATOM 1590 N N . LYS B 1 26 ? 3.098 -4.504 -5.621 1 97.62 26 LYS B N 1
ATOM 1591 C CA . LYS B 1 26 ? 4.051 -5.555 -5.969 1 97.62 26 LYS B CA 1
ATOM 1592 C C . LYS B 1 26 ? 3.67 -6.23 -7.281 1 97.62 26 LYS B C 1
ATOM 1594 O O . LYS B 1 26 ? 4.527 -6.785 -7.977 1 97.62 26 LYS B O 1
ATOM 1599 N N . LEU B 1 27 ? 2.404 -6.133 -7.645 1 97.88 27 LEU B N 1
ATOM 1600 C CA . LEU B 1 27 ? 1.961 -6.703 -8.914 1 97.88 27 LEU B CA 1
ATOM 1601 C C . LEU B 1 27 ? 2.541 -5.926 -10.094 1 97.88 27 LEU B C 1
ATOM 1603 O O . LEU B 1 27 ? 2.654 -6.461 -11.195 1 97.88 27 LEU B O 1
ATOM 1607 N N . GLN B 1 28 ? 2.84 -4.613 -9.883 1 96.56 28 GLN B N 1
ATOM 1608 C CA . GLN B 1 28 ? 3.42 -3.762 -10.922 1 96.56 28 GLN B CA 1
ATOM 1609 C C . GLN B 1 28 ? 2.6 -3.824 -12.203 1 96.56 28 GLN B C 1
ATOM 1611 O O . GLN B 1 28 ? 3.146 -4.043 -13.289 1 96.56 28 GLN B O 1
ATOM 1616 N N . LEU B 1 29 ? 1.305 -3.625 -12.078 1 97.19 29 LEU B N 1
ATOM 1617 C CA . LEU B 1 29 ? 0.367 -3.742 -13.188 1 97.19 29 LEU B CA 1
ATOM 1618 C C . LEU B 1 29 ? 0.645 -2.68 -14.242 1 97.19 29 LEU B C 1
ATOM 1620 O O . LEU B 1 29 ? 0.957 -1.534 -13.914 1 97.19 29 LEU B O 1
ATOM 1624 N N . GLN B 1 30 ? 0.575 -3.102 -15.469 1 95.88 30 GLN B N 1
ATOM 1625 C CA . GLN B 1 30 ? 0.636 -2.227 -16.641 1 95.88 30 GLN B CA 1
ATOM 1626 C C . GLN B 1 30 ? -0.71 -2.172 -17.344 1 95.88 30 GLN B C 1
ATOM 1628 O O . GLN B 1 30 ? -1.487 -3.127 -17.297 1 95.88 30 GLN B O 1
ATOM 1633 N N . PRO B 1 31 ? -0.97 -1.112 -18.047 1 95 31 PRO B N 1
ATOM 1634 C CA . PRO B 1 31 ? -2.291 -0.921 -18.656 1 95 31 PRO B CA 1
ATOM 1635 C C . PRO B 1 31 ? -2.66 -2.037 -19.625 1 95 31 PRO B C 1
ATOM 1637 O O . PRO B 1 31 ? -3.834 -2.4 -19.734 1 95 31 PRO B O 1
ATOM 1640 N N . ASP B 1 32 ? -1.69 -2.629 -20.266 1 96.44 32 ASP B N 1
ATOM 1641 C CA . ASP B 1 32 ? -1.983 -3.617 -21.297 1 96.44 32 ASP B CA 1
ATOM 1642 C C . ASP B 1 32 ? -1.906 -5.035 -20.75 1 96.44 32 ASP B C 1
ATOM 1644 O O . ASP B 1 32 ? -2.043 -6.008 -21.484 1 96.44 32 ASP B O 1
ATOM 1648 N N . ASP B 1 33 ? -1.771 -5.125 -19.453 1 97.5 33 ASP B N 1
ATOM 1649 C CA . ASP B 1 33 ? -1.68 -6.441 -18.828 1 97.5 33 ASP B CA 1
ATOM 1650 C C . ASP B 1 33 ? -3.031 -7.148 -18.828 1 97.5 33 ASP B C 1
ATOM 1652 O O . ASP B 1 33 ? -4.07 -6.523 -18.594 1 97.5 33 ASP B O 1
ATOM 1656 N N . HIS B 1 34 ? -3.004 -8.43 -19.156 1 98.38 34 HIS B N 1
ATOM 1657 C CA . HIS B 1 34 ? -4.078 -9.312 -18.703 1 98.38 34 HIS B CA 1
ATOM 1658 C C . HIS B 1 34 ? -3.816 -9.82 -17.281 1 98.38 34 HIS B C 1
ATOM 1660 O O . HIS B 1 34 ? -2.912 -10.633 -17.062 1 98.38 34 HIS B O 1
ATOM 1666 N N . PHE B 1 35 ? -4.594 -9.297 -16.359 1 98.62 35 PHE B N 1
ATOM 1667 C CA . PHE B 1 35 ? -4.441 -9.656 -14.953 1 98.62 35 PHE B CA 1
ATOM 1668 C C . PHE B 1 35 ? -5.422 -10.75 -14.562 1 98.62 35 PHE B C 1
ATOM 1670 O O . PHE B 1 35 ? -6.613 -10.672 -14.875 1 98.62 35 PHE B O 1
ATOM 1677 N N . VAL B 1 36 ? -4.902 -11.82 -13.867 1 98.75 36 VAL B N 1
ATOM 1678 C CA . VAL B 1 36 ? -5.738 -12.914 -13.383 1 98.75 36 VAL B CA 1
ATOM 1679 C C . VAL B 1 36 ? -5.699 -12.961 -11.859 1 98.75 36 VAL B C 1
ATOM 1681 O O . VAL B 1 36 ? -4.625 -12.992 -11.258 1 98.75 36 VAL B O 1
ATOM 1684 N N . ASP B 1 37 ? -6.844 -12.945 -11.227 1 98.38 37 ASP B N 1
ATOM 1685 C CA . ASP B 1 37 ? -7.055 -13.016 -9.781 1 98.38 37 ASP B CA 1
ATOM 1686 C C . ASP B 1 37 ? -7.59 -14.383 -9.375 1 98.38 37 ASP B C 1
ATOM 1688 O O . ASP B 1 37 ? -8.781 -14.672 -9.539 1 98.38 37 ASP B O 1
ATOM 1692 N N . VAL B 1 38 ? -6.691 -15.25 -8.82 1 97.62 38 VAL B N 1
ATOM 1693 C CA . VAL B 1 38 ? -7.055 -16.609 -8.445 1 97.62 38 VAL B CA 1
ATOM 1694 C C . VAL B 1 38 ? -7.551 -16.641 -7 1 97.62 38 VAL B C 1
ATOM 1696 O O . VAL B 1 38 ? -6.812 -16.281 -6.078 1 97.62 38 VAL B O 1
ATOM 1699 N N . GLY B 1 39 ? -8.719 -17.125 -6.785 1 95.62 39 GLY B N 1
ATOM 1700 C CA . GLY B 1 39 ? -9.344 -17.062 -5.473 1 95.62 39 GLY B CA 1
ATOM 1701 C C . GLY B 1 39 ? -9.805 -15.656 -5.109 1 95.62 39 GLY B C 1
ATOM 1702 O O . GLY B 1 39 ? -9.445 -15.133 -4.051 1 95.62 39 GLY B O 1
ATOM 1703 N N . THR B 1 40 ? -10.742 -15.117 -5.914 1 96.25 40 THR B N 1
ATOM 1704 C CA . THR B 1 40 ? -11.07 -13.695 -5.801 1 96.25 40 THR B CA 1
ATOM 1705 C C . THR B 1 40 ? -11.922 -13.438 -4.562 1 96.25 40 THR B C 1
ATOM 1707 O O . THR B 1 40 ? -11.977 -12.312 -4.062 1 96.25 40 THR B O 1
ATOM 1710 N N . CYS B 1 41 ? -12.672 -14.414 -4.066 1 95.75 41 CYS B N 1
ATOM 1711 C CA . CYS B 1 41 ? -13.492 -14.336 -2.863 1 95.75 41 CYS B CA 1
ATOM 1712 C C . CYS B 1 41 ? -14.453 -13.156 -2.932 1 95.75 41 CYS B C 1
ATOM 1714 O O . CYS B 1 41 ? -15.445 -13.203 -3.668 1 95.75 41 CYS B O 1
ATOM 1716 N N . THR B 1 42 ? -14.172 -11.984 -2.283 1 96.62 42 THR B N 1
ATOM 1717 C CA . THR B 1 42 ? -15.062 -10.836 -2.273 1 96.62 42 THR B CA 1
ATOM 1718 C C . THR B 1 42 ? -14.883 -10 -3.541 1 96.62 42 THR B C 1
ATOM 1720 O O . THR B 1 42 ? -15.719 -9.148 -3.852 1 96.62 42 THR B O 1
ATOM 1723 N N . GLY B 1 43 ? -13.828 -10.156 -4.25 1 97.31 43 GLY B N 1
ATOM 1724 C CA . GLY B 1 43 ? -13.508 -9.359 -5.422 1 97.31 43 GLY B CA 1
ATOM 1725 C C . GLY B 1 43 ? -12.625 -8.164 -5.109 1 97.31 43 GLY B C 1
ATOM 1726 O O . GLY B 1 43 ? -12.32 -7.359 -5.992 1 97.31 43 GLY B O 1
ATOM 1727 N N . ALA B 1 44 ? -12.094 -8.055 -3.883 1 97.25 44 ALA B N 1
ATOM 1728 C CA . ALA B 1 44 ? -11.406 -6.852 -3.422 1 97.25 44 ALA B CA 1
ATOM 1729 C C . ALA B 1 44 ? -10.156 -6.578 -4.254 1 97.25 44 ALA B C 1
ATOM 1731 O O . ALA B 1 44 ? -9.969 -5.461 -4.746 1 97.25 44 ALA B O 1
ATOM 1732 N N . ILE B 1 45 ? -9.344 -7.617 -4.461 1 97.81 45 ILE B N 1
ATOM 1733 C CA . ILE B 1 45 ? -8.117 -7.445 -5.227 1 97.81 45 ILE B CA 1
ATOM 1734 C C . ILE B 1 45 ? -8.445 -7.117 -6.676 1 97.81 45 ILE B C 1
ATOM 1736 O O . ILE B 1 45 ? -7.836 -6.227 -7.273 1 97.81 45 ILE B O 1
ATOM 1740 N N . SER B 1 46 ? -9.422 -7.797 -7.207 1 98.19 46 SER B N 1
ATOM 1741 C CA . SER B 1 46 ? -9.852 -7.555 -8.578 1 98.19 46 SER B CA 1
ATOM 1742 C C . SER B 1 46 ? -10.328 -6.117 -8.766 1 98.19 46 SER B C 1
ATOM 1744 O O . SER B 1 46 ? -9.945 -5.445 -9.727 1 98.19 46 SER B O 1
ATOM 1746 N N . ILE B 1 47 ? -11.148 -5.633 -7.855 1 97.88 47 ILE B N 1
ATOM 1747 C CA . ILE B 1 47 ? -11.719 -4.293 -7.926 1 97.88 47 ILE B CA 1
ATOM 1748 C C . ILE B 1 47 ? -10.609 -3.25 -7.832 1 97.88 47 ILE B C 1
ATOM 1750 O O . ILE B 1 47 ? -10.578 -2.291 -8.609 1 97.88 47 ILE B O 1
ATOM 1754 N N . GLU B 1 48 ? -9.648 -3.461 -6.914 1 96.62 48 GLU B N 1
ATOM 1755 C CA . GLU B 1 48 ? -8.539 -2.529 -6.73 1 96.62 48 GLU B CA 1
ATOM 1756 C C . GLU B 1 48 ? -7.625 -2.508 -7.949 1 96.62 48 GLU B C 1
ATOM 1758 O O . GLU B 1 48 ? -7.051 -1.469 -8.289 1 96.62 48 GLU B O 1
ATOM 1763 N N . ALA B 1 49 ? -7.516 -3.613 -8.633 1 97 49 ALA B N 1
ATOM 1764 C CA . ALA B 1 49 ? -6.594 -3.752 -9.758 1 97 49 ALA B CA 1
ATOM 1765 C C . ALA B 1 49 ? -7.211 -3.203 -11.039 1 97 49 ALA B C 1
ATOM 1767 O O . ALA B 1 49 ? -6.496 -2.773 -11.945 1 97 49 ALA B O 1
ATOM 1768 N N . ALA B 1 50 ? -8.492 -3.162 -11.156 1 97.19 50 ALA B N 1
ATOM 1769 C CA . ALA B 1 50 ? -9.242 -2.945 -12.391 1 97.19 50 ALA B CA 1
ATOM 1770 C C . ALA B 1 50 ? -8.859 -1.618 -13.039 1 97.19 50 ALA B C 1
ATOM 1772 O O . ALA B 1 50 ? -8.656 -1.549 -14.25 1 97.19 50 ALA B O 1
ATOM 1773 N N . PRO B 1 51 ? -8.672 -0.535 -12.234 1 94.31 51 PRO B N 1
ATOM 1774 C CA . PRO B 1 51 ? -8.359 0.753 -12.852 1 94.31 51 PRO B CA 1
ATOM 1775 C C . PRO B 1 51 ? -6.996 0.763 -13.539 1 94.31 51 PRO B C 1
ATOM 1777 O O . PRO B 1 51 ? -6.684 1.692 -14.289 1 94.31 51 PRO B O 1
ATOM 1780 N N . TYR B 1 52 ? -6.184 -0.266 -13.352 1 94.62 52 TYR B N 1
ATOM 1781 C CA . TYR B 1 52 ? -4.805 -0.214 -13.82 1 94.62 52 TYR B CA 1
ATOM 1782 C C . TYR B 1 52 ? -4.609 -1.098 -15.047 1 94.62 52 TYR B C 1
ATOM 1784 O O . TYR B 1 52 ? -3.525 -1.13 -15.633 1 94.62 52 TYR B O 1
ATOM 1792 N N . VAL B 1 53 ? -5.656 -1.845 -15.406 1 96.69 53 VAL B N 1
ATOM 1793 C CA . VAL B 1 53 ? -5.523 -2.781 -16.516 1 96.69 53 VAL B CA 1
ATOM 1794 C C . VAL B 1 53 ? -6.762 -2.707 -17.406 1 96.69 53 VAL B C 1
ATOM 1796 O O . VAL B 1 53 ? -7.77 -2.105 -17.031 1 96.69 53 VAL B O 1
ATOM 1799 N N . THR B 1 54 ? -6.613 -3.34 -18.578 1 94.44 54 THR B N 1
ATOM 1800 C CA . THR B 1 54 ? -7.734 -3.35 -19.5 1 94.44 54 THR B CA 1
ATOM 1801 C C . THR B 1 54 ? -8.727 -4.453 -19.141 1 94.44 54 THR B C 1
ATOM 1803 O O . THR B 1 54 ? -9.93 -4.32 -19.391 1 94.44 54 THR B O 1
ATOM 1806 N N . HIS B 1 55 ? -8.133 -5.531 -18.516 1 96.94 55 HIS B N 1
ATOM 1807 C CA . HIS B 1 55 ? -9.023 -6.641 -18.219 1 96.94 55 HIS B CA 1
ATOM 1808 C C . HIS B 1 55 ? -8.5 -7.465 -17.031 1 96.94 55 HIS B C 1
ATOM 1810 O O . HIS B 1 55 ? -7.293 -7.688 -16.922 1 96.94 55 HIS B O 1
ATOM 1816 N N . VAL B 1 56 ? -9.445 -7.898 -16.203 1 98.69 56 VAL B N 1
ATOM 1817 C CA . VAL B 1 56 ? -9.188 -8.805 -15.094 1 98.69 56 VAL B CA 1
ATOM 1818 C C . VAL B 1 56 ? -10.023 -10.07 -15.25 1 98.69 56 VAL B C 1
ATOM 1820 O O . VAL B 1 56 ? -11.242 -10 -15.445 1 98.69 56 VAL B O 1
ATOM 1823 N N . THR B 1 57 ? -9.406 -11.211 -15.258 1 98.81 57 THR B N 1
ATOM 1824 C CA . THR B 1 57 ? -10.102 -12.477 -15.07 1 98.81 57 THR B CA 1
ATOM 1825 C C . THR B 1 57 ? -10.008 -12.938 -13.617 1 98.81 57 THR B C 1
ATOM 1827 O O . THR B 1 57 ? -8.914 -13.234 -13.125 1 98.81 57 THR B O 1
ATOM 1830 N N . ALA B 1 58 ? -11.133 -12.984 -12.984 1 98.31 58 ALA B N 1
ATOM 1831 C CA . ALA B 1 58 ? -11.211 -13.445 -11.602 1 98.31 58 ALA B CA 1
ATOM 1832 C C . ALA B 1 58 ? -11.758 -14.867 -11.523 1 98.31 58 ALA B C 1
ATOM 1834 O O . ALA B 1 58 ? -12.805 -15.172 -12.102 1 98.31 58 ALA B O 1
ATOM 1835 N N . ILE B 1 59 ? -11.031 -15.695 -10.82 1 97.44 59 ILE B N 1
ATOM 1836 C CA . ILE B 1 59 ? -11.414 -17.094 -10.703 1 97.44 59 ILE B CA 1
ATOM 1837 C C . ILE B 1 59 ? -11.789 -17.406 -9.25 1 97.44 59 ILE B C 1
ATOM 1839 O O . ILE B 1 59 ? -11.055 -17.062 -8.328 1 97.44 59 ILE B O 1
ATOM 1843 N N . GLU B 1 60 ? -12.867 -18.031 -9.016 1 96.75 60 GLU B N 1
ATOM 1844 C CA . GLU B 1 60 ? -13.375 -18.422 -7.707 1 96.75 60 GLU B CA 1
ATOM 1845 C C . GLU B 1 60 ? -14.164 -19.719 -7.785 1 96.75 60 GLU B C 1
ATOM 1847 O O . GLU B 1 60 ? -14.992 -19.906 -8.688 1 96.75 60 GLU B O 1
ATOM 1852 N N . ARG B 1 61 ? -13.945 -20.609 -6.852 1 95.88 61 ARG B N 1
ATOM 1853 C CA . ARG B 1 61 ? -14.539 -21.938 -6.945 1 95.88 61 ARG B CA 1
ATOM 1854 C C . ARG B 1 61 ? -15.875 -22 -6.211 1 95.88 61 ARG B C 1
ATOM 1856 O O . ARG B 1 61 ? -16.719 -22.844 -6.52 1 95.88 61 ARG B O 1
ATOM 1863 N N . LYS B 1 62 ? -16.031 -21.25 -5.176 1 95.75 62 LYS B N 1
A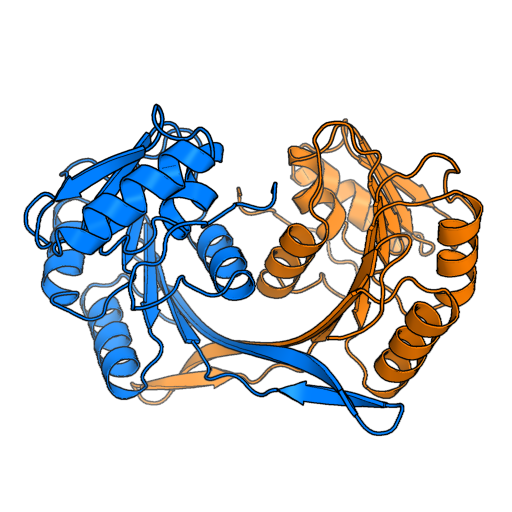TOM 1864 C CA . LYS B 1 62 ? -17.25 -21.297 -4.367 1 95.75 62 LYS B CA 1
ATOM 1865 C C . LYS B 1 62 ? -18.328 -20.391 -4.938 1 95.75 62 LYS B C 1
ATOM 1867 O O . LYS B 1 62 ? -18.141 -19.172 -5.004 1 95.75 62 LYS B O 1
ATOM 1872 N N . SER B 1 63 ? -19.453 -20.953 -5.176 1 97 63 SER B N 1
ATOM 1873 C CA . SER B 1 63 ? -20.547 -20.25 -5.848 1 97 63 SER B CA 1
ATOM 1874 C C . SER B 1 63 ? -20.984 -19.031 -5.051 1 97 63 SER B C 1
ATOM 1876 O O . SER B 1 63 ? -21.266 -17.969 -5.621 1 97 63 SER B O 1
ATOM 1878 N N . GLN B 1 64 ? -21.031 -19.188 -3.793 1 96.56 64 GLN B N 1
ATOM 1879 C CA . GLN B 1 64 ? -21.469 -18.078 -2.961 1 96.56 64 GLN B CA 1
ATOM 1880 C C . GLN B 1 64 ? -20.484 -16.922 -3.029 1 96.56 64 GLN B C 1
ATOM 1882 O O . GLN B 1 64 ? -20.891 -15.75 -3.037 1 96.56 64 GLN B O 1
ATOM 1887 N N . ARG B 1 65 ? -19.234 -17.234 -3.092 1 97.12 65 ARG B N 1
ATOM 1888 C CA . ARG B 1 65 ? -18.219 -16.203 -3.205 1 97.12 65 ARG B CA 1
ATOM 1889 C C . ARG B 1 65 ? -18.234 -15.562 -4.594 1 97.12 65 ARG B C 1
ATOM 1891 O O . ARG B 1 65 ? -18.016 -14.359 -4.734 1 97.12 65 ARG B O 1
ATOM 1898 N N . VAL B 1 66 ? -18.562 -16.359 -5.57 1 97.75 66 VAL B N 1
ATOM 1899 C CA . VAL B 1 66 ? -18.719 -15.836 -6.926 1 97.75 66 VAL B CA 1
ATOM 1900 C C . VAL B 1 66 ? -19.812 -14.781 -6.949 1 97.75 66 VAL B C 1
ATOM 1902 O O . VAL B 1 66 ? -19.625 -13.695 -7.492 1 97.75 66 VAL B O 1
ATOM 1905 N N . THR B 1 67 ? -20.891 -15.125 -6.34 1 97.88 67 THR B N 1
ATOM 1906 C CA . THR B 1 67 ? -22.031 -14.219 -6.289 1 97.88 67 THR B CA 1
ATOM 1907 C C . THR B 1 67 ? -21.656 -12.93 -5.559 1 97.88 67 THR B C 1
ATOM 1909 O O . THR B 1 67 ? -21.938 -11.836 -6.051 1 97.88 67 THR B O 1
ATOM 1912 N N . ALA B 1 68 ? -21 -13.055 -4.441 1 97.75 68 ALA B N 1
ATOM 1913 C CA . ALA B 1 68 ? -20.578 -11.891 -3.668 1 97.75 68 ALA B CA 1
ATOM 1914 C C . ALA B 1 68 ? -19.609 -11.023 -4.465 1 97.75 68 ALA B C 1
ATOM 1916 O O . ALA B 1 68 ? -19.719 -9.797 -4.48 1 97.75 68 ALA B O 1
ATOM 1917 N N . ALA B 1 69 ? -18.688 -11.664 -5.133 1 98.12 69 ALA B N 1
ATOM 1918 C CA . ALA B 1 69 ? -17.703 -10.938 -5.926 1 98.12 69 ALA B CA 1
ATOM 1919 C C . ALA B 1 69 ? -18.375 -10.125 -7.035 1 98.12 69 ALA B C 1
ATOM 1921 O O . ALA B 1 69 ? -18.078 -8.945 -7.207 1 98.12 69 ALA B O 1
ATOM 1922 N N . LYS B 1 70 ? -19.281 -10.781 -7.703 1 98.62 70 LYS B N 1
ATOM 1923 C CA . LYS B 1 70 ? -19.969 -10.102 -8.797 1 98.62 70 LYS B CA 1
ATOM 1924 C C . LYS B 1 70 ? -20.734 -8.883 -8.297 1 98.62 70 LYS B C 1
ATOM 1926 O O . LYS B 1 70 ? -20.703 -7.824 -8.922 1 98.62 70 LYS B O 1
ATOM 1931 N N . LYS B 1 71 ? -21.344 -9.008 -7.215 1 98.44 71 LYS B N 1
ATOM 1932 C CA . LYS B 1 71 ? -22.109 -7.902 -6.641 1 98.44 71 LYS B CA 1
ATOM 1933 C C . LYS B 1 71 ? -21.172 -6.773 -6.195 1 98.44 71 LYS B C 1
ATOM 1935 O O . LYS B 1 71 ? -21.469 -5.598 -6.418 1 98.44 71 LYS B O 1
ATOM 1940 N N . ASN B 1 72 ? -20.062 -7.113 -5.59 1 98.44 72 ASN B N 1
ATOM 1941 C CA . ASN B 1 72 ? -19.094 -6.105 -5.168 1 98.44 72 ASN B CA 1
ATOM 1942 C C . ASN B 1 72 ? -18.469 -5.398 -6.363 1 98.44 72 ASN B C 1
ATOM 1944 O O . ASN B 1 72 ? -18.266 -4.18 -6.332 1 98.44 72 ASN B O 1
ATOM 1948 N N . ILE B 1 73 ? -18.188 -6.168 -7.379 1 98.44 73 ILE B N 1
ATOM 1949 C CA . ILE B 1 73 ? -17.609 -5.609 -8.602 1 98.44 73 ILE B CA 1
ATOM 1950 C C . ILE B 1 73 ? -18.578 -4.621 -9.227 1 98.44 73 ILE B C 1
ATOM 1952 O O . ILE B 1 73 ? -18.188 -3.525 -9.633 1 98.44 73 ILE B O 1
ATOM 1956 N N . ALA B 1 74 ? -19.828 -5.023 -9.227 1 98.5 74 ALA B N 1
ATOM 1957 C CA . ALA B 1 74 ? -20.875 -4.145 -9.742 1 98.5 74 ALA B CA 1
ATOM 1958 C C . ALA B 1 74 ? -21 -2.885 -8.898 1 98.5 74 ALA B C 1
ATOM 1960 O O . ALA B 1 74 ? -21.109 -1.778 -9.43 1 98.5 74 ALA B O 1
ATOM 1961 N N . ALA B 1 75 ? -20.938 -3.037 -7.602 1 97.88 75 ALA B N 1
ATOM 1962 C CA . ALA B 1 75 ? -21.062 -1.92 -6.668 1 97.88 75 ALA B CA 1
ATOM 1963 C C . ALA B 1 75 ? -19.922 -0.915 -6.852 1 97.88 75 ALA B C 1
ATOM 1965 O O . ALA B 1 75 ? -20.031 0.231 -6.406 1 97.88 75 ALA B O 1
ATOM 1966 N N . ASN B 1 76 ? -18.844 -1.297 -7.5 1 97.75 76 ASN B N 1
ATOM 1967 C CA . ASN B 1 76 ? -17.688 -0.425 -7.723 1 97.75 76 ASN B CA 1
ATOM 1968 C C . ASN B 1 76 ? -17.562 -0.035 -9.195 1 97.75 76 ASN B C 1
ATOM 1970 O O . ASN B 1 76 ? -16.5 0.448 -9.617 1 97.75 76 ASN B O 1
ATOM 1974 N N . ASN B 1 77 ? -18.531 -0.348 -10.023 1 97.06 77 ASN B N 1
ATOM 1975 C CA . ASN B 1 77 ? -18.609 0.016 -11.438 1 97.06 77 ASN B CA 1
ATOM 1976 C C . ASN B 1 77 ? -17.453 -0.574 -12.234 1 97.06 77 ASN B C 1
ATOM 1978 O O . ASN B 1 77 ? -16.859 0.111 -13.07 1 97.06 77 ASN B O 1
ATOM 1982 N N . GLN B 1 78 ? -17.125 -1.876 -11.906 1 97.69 78 GLN B N 1
ATOM 1983 C CA . GLN B 1 78 ? -16.016 -2.512 -12.594 1 97.69 78 GLN B CA 1
ATOM 1984 C C . GLN B 1 78 ? -16.469 -3.721 -13.406 1 97.69 78 GLN B C 1
ATOM 1986 O O . GLN B 1 78 ? -15.672 -4.594 -13.742 1 97.69 78 GLN B O 1
ATOM 1991 N N . THR B 1 79 ? -17.75 -3.807 -13.789 1 98.06 79 THR B N 1
ATOM 1992 C CA . THR B 1 79 ? -18.312 -4.977 -14.453 1 98.06 79 THR B CA 1
ATOM 1993 C C . THR B 1 79 ? -17.75 -5.133 -15.859 1 98.06 79 THR B C 1
ATOM 1995 O O . THR B 1 79 ? -17.641 -6.25 -16.375 1 98.06 79 THR B O 1
ATOM 1998 N N . GLU B 1 80 ? -17.375 -4.047 -16.469 1 97.81 80 GLU B N 1
ATOM 1999 C CA . GLU B 1 80 ? -16.859 -4.109 -17.828 1 97.81 80 GLU B CA 1
ATOM 2000 C C . GLU B 1 80 ? -15.406 -4.586 -17.844 1 97.81 80 GLU B C 1
ATOM 2002 O O . GLU B 1 80 ? -14.945 -5.172 -18.828 1 97.81 80 GLU B O 1
ATOM 2007 N N . THR B 1 81 ? -14.695 -4.355 -16.766 1 97.88 81 THR B N 1
ATOM 2008 C CA . THR B 1 81 ? -13.266 -4.641 -16.719 1 97.88 81 THR B CA 1
ATOM 2009 C C . THR B 1 81 ? -13.016 -6.016 -16.109 1 97.88 81 THR B C 1
ATOM 2011 O O . THR B 1 81 ? -12.047 -6.695 -16.469 1 97.88 81 THR B O 1
ATOM 2014 N N . VAL B 1 82 ? -13.898 -6.492 -15.18 1 98.69 82 VAL B N 1
ATOM 2015 C CA . VAL B 1 82 ? -13.648 -7.711 -14.422 1 98.69 82 VAL B CA 1
ATOM 2016 C C . VAL B 1 82 ? -14.633 -8.797 -14.844 1 98.69 82 VAL B C 1
ATOM 2018 O O . VAL B 1 82 ? -15.852 -8.609 -14.758 1 98.69 82 VAL B O 1
ATOM 2021 N N . SER B 1 83 ? -14.125 -9.906 -15.266 1 98.56 83 SER B N 1
ATOM 2022 C CA . SER B 1 83 ? -14.914 -11.109 -15.492 1 98.56 83 SER B CA 1
ATOM 2023 C C . SER B 1 83 ? -14.68 -12.141 -14.398 1 98.56 83 SER B C 1
ATOM 2025 O O . SER B 1 83 ? -13.531 -12.445 -14.062 1 98.56 83 SER B O 1
ATOM 2027 N N . VAL B 1 84 ? -15.758 -12.656 -13.898 1 98.44 84 VAL B N 1
ATOM 2028 C CA . VAL B 1 84 ? -15.648 -13.664 -12.852 1 98.44 84 VAL B CA 1
ATOM 2029 C C . VAL B 1 84 ? -16.016 -15.039 -13.414 1 98.44 84 VAL B C 1
ATOM 2031 O O . VAL B 1 84 ? -17.062 -15.203 -14.031 1 98.44 84 VAL B O 1
ATOM 2034 N N . GLU B 1 85 ? -15.148 -15.914 -13.234 1 97.69 85 GLU B N 1
ATOM 2035 C CA . GLU B 1 85 ? -15.359 -17.297 -13.656 1 97.69 85 GLU B CA 1
ATOM 2036 C C . GLU B 1 85 ? -15.445 -18.234 -12.445 1 97.69 85 GLU B C 1
ATOM 2038 O O . GLU B 1 85 ? -14.578 -18.203 -11.57 1 97.69 85 GLU B O 1
ATOM 2043 N N . GLU B 1 86 ? -16.516 -19.047 -12.445 1 98.25 86 GLU B N 1
ATOM 2044 C CA . GLU B 1 86 ? -16.625 -20.062 -11.406 1 98.25 86 GLU B CA 1
ATOM 2045 C C . GLU B 1 86 ? -15.867 -21.328 -11.789 1 98.25 86 GLU B C 1
ATOM 2047 O O . GLU B 1 86 ? -16.328 -22.109 -12.609 1 98.25 86 GLU B O 1
ATOM 2052 N N . ALA B 1 87 ? -14.734 -21.5 -11.211 1 97.38 87 ALA B N 1
ATOM 2053 C CA . ALA B 1 87 ? -13.867 -22.641 -11.469 1 97.38 87 ALA B CA 1
ATOM 2054 C C . ALA B 1 87 ? -12.844 -22.828 -10.352 1 97.38 87 ALA B C 1
ATOM 2056 O O . ALA B 1 87 ? -12.617 -21.906 -9.555 1 97.38 87 ALA B O 1
ATOM 2057 N N . GLU B 1 88 ? -12.352 -23.984 -10.266 1 96.25 88 GLU B N 1
ATOM 2058 C CA . GLU B 1 88 ? -11.234 -24.266 -9.367 1 96.25 88 GLU B CA 1
ATOM 2059 C C . GLU B 1 88 ? -9.906 -24.234 -10.117 1 96.25 88 GLU B C 1
ATOM 2061 O O . GLU B 1 88 ? -9.664 -25.062 -11 1 96.25 88 GLU B O 1
ATOM 2066 N N . ALA B 1 89 ? -9.094 -23.297 -9.836 1 95.44 89 ALA B N 1
ATOM 2067 C CA . ALA B 1 89 ? -7.777 -23.219 -10.461 1 95.44 89 ALA B CA 1
ATOM 2068 C C . ALA B 1 89 ? -6.965 -24.484 -10.18 1 95.44 89 ALA B C 1
ATOM 2070 O O . ALA B 1 89 ? -7.07 -25.078 -9.102 1 95.44 89 ALA B O 1
ATOM 2071 N N . PRO B 1 90 ? -6.238 -24.969 -11.102 1 96.19 90 PRO B N 1
ATOM 2072 C CA . PRO B 1 90 ? -5.801 -24.234 -12.289 1 96.19 90 PRO B CA 1
ATOM 2073 C C . PRO B 1 90 ? -6.797 -24.312 -13.445 1 96.19 90 PRO B C 1
ATOM 2075 O O . PRO B 1 90 ? -6.574 -23.719 -14.5 1 96.19 90 PRO B O 1
ATOM 2078 N N . ASN B 1 91 ? -7.859 -25.047 -13.133 1 95.31 91 ASN B N 1
ATOM 2079 C CA . ASN B 1 91 ? -8.891 -25.016 -14.156 1 95.31 91 ASN B CA 1
ATOM 2080 C C . ASN B 1 91 ? -9.406 -23.609 -14.391 1 95.31 91 ASN B C 1
ATOM 2082 O O . ASN B 1 91 ? -9.594 -22.844 -13.445 1 95.31 91 ASN B O 1
ATOM 2086 N N . GLY B 1 92 ? -9.547 -23.203 -15.734 1 94.81 92 GLY B N 1
ATOM 2087 C CA . GLY B 1 92 ? -10.109 -21.891 -16.047 1 94.81 92 GLY B CA 1
ATOM 2088 C C . GLY B 1 92 ? -9.055 -20.828 -16.234 1 94.81 92 GLY B C 1
ATOM 2089 O O . GLY B 1 92 ? -9.359 -19.719 -16.688 1 94.81 92 GLY B O 1
ATOM 2090 N N . LEU B 1 93 ? -7.805 -21.125 -15.867 1 97.25 93 LEU B N 1
ATOM 2091 C CA . LEU B 1 93 ? -6.746 -20.125 -16.031 1 97.25 93 LEU B CA 1
ATOM 2092 C C . LEU B 1 93 ? -6.496 -19.844 -17.516 1 97.25 93 LEU B C 1
ATOM 2094 O O . LEU B 1 93 ? -6.273 -20.781 -18.297 1 97.25 93 LEU B O 1
ATOM 2098 N N . PRO B 1 94 ? -6.527 -18.688 -17.875 1 97.81 94 PRO B N 1
ATOM 2099 C CA . PRO B 1 94 ? -6.18 -18.359 -19.25 1 97.81 94 PRO B CA 1
ATOM 2100 C C . PRO B 1 94 ? -4.699 -18.594 -19.562 1 97.81 94 PRO B C 1
ATOM 2102 O O . PRO B 1 94 ? -3.873 -18.625 -18.641 1 97.81 94 PRO B O 1
ATOM 2105 N N . ARG B 1 95 ? -4.359 -18.75 -20.828 1 97.62 95 ARG B N 1
ATOM 2106 C CA . ARG B 1 95 ? -2.982 -19.016 -21.234 1 97.62 95 ARG B CA 1
ATOM 2107 C C . ARG B 1 95 ? -2.25 -17.719 -21.547 1 97.62 95 ARG B C 1
ATOM 2109 O O . ARG B 1 95 ? -1.023 -17.703 -21.688 1 97.62 95 ARG B O 1
ATOM 2116 N N . ASN B 1 96 ? -2.961 -16.609 -21.609 1 97.81 96 ASN B N 1
ATOM 2117 C CA . ASN B 1 96 ? -2.34 -15.359 -22 1 97.81 96 ASN B CA 1
ATOM 2118 C C . ASN B 1 96 ? -2.271 -14.367 -20.844 1 97.81 96 ASN B C 1
ATOM 2120 O O . ASN B 1 96 ? -2.312 -13.156 -21.062 1 97.81 96 ASN B O 1
ATOM 2124 N N . ALA B 1 97 ? -2.307 -14.836 -19.625 1 98.19 97 ALA B N 1
ATOM 2125 C CA . ALA B 1 97 ? -2.139 -13.961 -18.469 1 98.19 97 ALA B CA 1
ATOM 2126 C C . ALA B 1 97 ? -0.733 -13.359 -18.422 1 98.19 97 ALA B C 1
ATOM 2128 O O . ALA B 1 97 ? 0.25 -14.062 -18.688 1 98.19 97 ALA B O 1
ATOM 2129 N N . ASP B 1 98 ? -0.608 -12.07 -18.203 1 98.31 98 ASP B N 1
ATOM 2130 C CA . ASP B 1 98 ? 0.679 -11.414 -17.984 1 98.31 98 ASP B CA 1
ATOM 2131 C C . ASP B 1 98 ? 1.05 -11.414 -16.5 1 98.31 98 ASP B C 1
ATOM 2133 O O . ASP B 1 98 ? 2.225 -11.531 -16.141 1 98.31 98 ASP B O 1
ATOM 2137 N N . VAL B 1 99 ? 0.057 -11.297 -15.68 1 98.56 99 VAL B N 1
ATOM 2138 C CA . VAL B 1 99 ? 0.217 -11.148 -14.242 1 98.56 99 VAL B CA 1
ATOM 2139 C C . VAL B 1 99 ? -0.833 -11.992 -13.516 1 98.56 99 VAL B C 1
ATOM 2141 O O . VAL B 1 99 ? -1.982 -12.07 -13.953 1 98.56 99 VAL B O 1
ATOM 2144 N N . LEU B 1 100 ? -0.442 -12.641 -12.445 1 98.5 100 LEU B N 1
ATOM 2145 C CA . LEU B 1 100 ? -1.318 -13.5 -11.656 1 98.5 100 LEU B CA 1
ATOM 2146 C C . LEU B 1 100 ? -1.217 -13.172 -10.172 1 98.5 100 LEU B C 1
ATOM 2148 O O . LEU B 1 100 ? -0.119 -12.961 -9.648 1 98.5 100 LEU B O 1
ATOM 2152 N N . PHE B 1 101 ? -2.375 -13.086 -9.508 1 98.56 101 PHE B N 1
ATOM 2153 C CA . PHE B 1 101 ? -2.438 -13.055 -8.055 1 98.56 101 PHE B CA 1
ATOM 2154 C C . PHE B 1 101 ? -3.02 -14.352 -7.504 1 98.56 101 PHE B C 1
ATOM 2156 O O . PHE B 1 101 ? -4 -14.875 -8.039 1 98.56 101 PHE B O 1
ATOM 2163 N N . LEU B 1 102 ? -2.377 -14.82 -6.441 1 97.25 102 LEU B N 1
ATOM 2164 C CA . LEU B 1 102 ? -2.875 -15.984 -5.711 1 97.25 102 LEU B CA 1
ATOM 2165 C C . LEU B 1 102 ? -3.338 -15.586 -4.312 1 97.25 102 LEU B C 1
ATOM 2167 O O . LEU B 1 102 ? -2.516 -15.305 -3.438 1 97.25 102 LEU B O 1
ATOM 2171 N N . GLY B 1 103 ? -4.625 -15.523 -4.055 1 91.56 103 GLY B N 1
ATOM 2172 C CA . GLY B 1 103 ? -5.191 -15.203 -2.756 1 91.56 103 GLY B CA 1
ATOM 2173 C C . GLY B 1 103 ? -5.414 -16.422 -1.881 1 91.56 103 GLY B C 1
ATOM 2174 O O . GLY B 1 103 ? -5.723 -16.297 -0.695 1 91.56 103 GLY B O 1
ATOM 2175 N N . GLY B 1 104 ? -5.129 -17.688 -2.322 1 79 104 GLY B N 1
ATOM 2176 C CA . GLY B 1 104 ? -5.363 -18.922 -1.595 1 79 104 GLY B CA 1
ATOM 2177 C C . GLY B 1 104 ? -4.184 -19.875 -1.645 1 79 104 GLY B C 1
ATOM 2178 O O . GLY B 1 104 ? -3.307 -19.734 -2.5 1 79 104 GLY B O 1
ATOM 2179 N N . SER B 1 105 ? -4.191 -20.672 -0.616 1 79 105 SER B N 1
ATOM 2180 C CA . SER B 1 105 ? -3.049 -21.578 -0.499 1 79 105 SER B CA 1
ATOM 2181 C C . SER B 1 105 ? -3.369 -22.953 -1.075 1 79 105 SER B C 1
ATOM 2183 O O . SER B 1 105 ? -2.48 -23.797 -1.208 1 79 105 SER B O 1
ATOM 2185 N N . ARG B 1 106 ? -4.641 -23.031 -1.521 1 85.62 106 ARG B N 1
ATOM 2186 C CA . ARG B 1 106 ? -4.977 -24.328 -2.086 1 85.62 106 ARG B CA 1
ATOM 2187 C C . ARG B 1 106 ? -4.488 -24.453 -3.525 1 85.62 106 ARG B C 1
ATOM 2189 O O . ARG B 1 106 ? -4.582 -23.484 -4.297 1 85.62 106 ARG B O 1
ATOM 2196 N N . ASN B 1 107 ? -3.9 -25.594 -3.963 1 92.31 107 ASN B N 1
ATOM 2197 C CA . ASN B 1 107 ? -3.484 -25.969 -5.312 1 92.31 107 ASN B CA 1
ATOM 2198 C C . ASN B 1 107 ? -2.49 -24.969 -5.891 1 92.31 107 ASN B C 1
ATOM 2200 O O . ASN B 1 107 ? -2.418 -24.781 -7.105 1 92.31 107 ASN B O 1
ATOM 2204 N N . PHE B 1 108 ? -1.83 -24.141 -5.016 1 96.38 108 PHE B N 1
ATOM 2205 C CA . PHE B 1 108 ? -0.979 -23.062 -5.516 1 96.38 108 PHE B CA 1
ATOM 2206 C C . PHE B 1 108 ? 0.152 -23.625 -6.371 1 96.38 108 PHE B C 1
ATOM 2208 O O . PHE B 1 108 ? 0.605 -22.984 -7.316 1 96.38 108 PHE B O 1
ATOM 2215 N N . GLU B 1 109 ? 0.57 -24.859 -6.152 1 97.62 109 GLU B N 1
ATOM 2216 C CA . GLU B 1 109 ? 1.646 -25.438 -6.953 1 97.62 109 GLU B CA 1
ATOM 2217 C C . GLU B 1 109 ? 1.221 -25.594 -8.406 1 97.62 109 GLU B C 1
ATOM 2219 O O . GLU B 1 109 ? 1.971 -25.25 -9.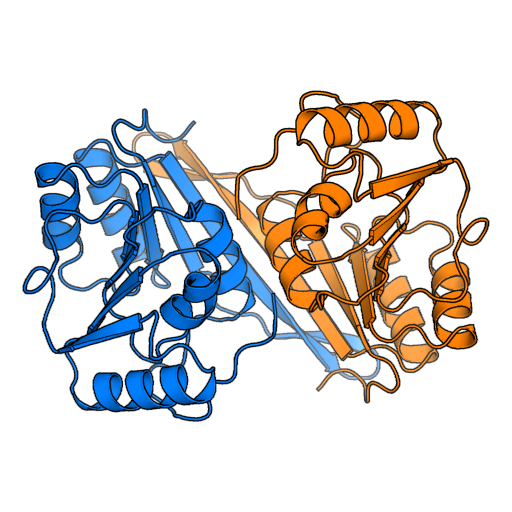328 1 97.62 109 GLU B O 1
ATOM 2224 N N . SER B 1 110 ? 0.027 -26.125 -8.586 1 97.62 110 SER B N 1
ATOM 2225 C CA . SER B 1 110 ? -0.463 -26.312 -9.945 1 97.62 110 SER B CA 1
ATOM 2226 C C . SER B 1 110 ? -0.662 -24.969 -10.656 1 97.62 110 SER B C 1
ATOM 2228 O O . SER B 1 110 ? -0.476 -24.875 -11.867 1 97.62 110 SER B O 1
ATOM 2230 N N . VAL B 1 111 ? -1.086 -23.938 -9.922 1 98 111 VAL B N 1
ATOM 2231 C CA . VAL B 1 111 ? -1.242 -22.609 -10.484 1 98 111 VAL B CA 1
ATOM 2232 C C . VAL B 1 111 ? 0.122 -22.062 -10.898 1 98 111 VAL B C 1
ATOM 2234 O O . VAL B 1 111 ? 0.268 -21.484 -11.984 1 98 111 VAL B O 1
ATOM 2237 N N . LEU B 1 112 ? 1.144 -22.281 -10.031 1 98.19 112 LEU B N 1
ATOM 2238 C CA . LEU B 1 112 ? 2.494 -21.844 -10.352 1 98.19 112 LEU B CA 1
ATOM 2239 C C . LEU B 1 112 ? 3.051 -22.594 -11.555 1 98.19 112 LEU B C 1
ATOM 2241 O O . LEU B 1 112 ? 3.742 -22.016 -12.391 1 98.19 112 LEU B O 1
ATOM 2245 N N . ASP B 1 113 ? 2.75 -23.891 -11.664 1 98.19 113 ASP B N 1
ATOM 2246 C CA . ASP B 1 113 ? 3.152 -24.672 -12.836 1 98.19 113 ASP B CA 1
ATOM 2247 C C . ASP B 1 113 ? 2.564 -24.062 -14.109 1 98.19 113 ASP B C 1
ATOM 2249 O O . ASP B 1 113 ? 3.266 -23.922 -15.117 1 98.19 113 ASP B O 1
ATOM 2253 N N . HIS B 1 114 ? 1.302 -23.75 -14.047 1 98 114 HIS B N 1
ATOM 2254 C CA . HIS B 1 114 ? 0.646 -23.109 -15.18 1 98 114 HIS B CA 1
ATOM 2255 C C . HIS B 1 114 ? 1.329 -21.797 -15.539 1 98 114 HIS B C 1
ATOM 2257 O O . HIS B 1 114 ? 1.549 -21.516 -16.719 1 98 114 HIS B O 1
ATOM 2263 N N . ALA B 1 115 ? 1.652 -21.016 -14.539 1 97.88 115 ALA B N 1
ATOM 2264 C CA . ALA B 1 115 ? 2.299 -19.719 -14.75 1 97.88 115 ALA B CA 1
ATOM 2265 C C . ALA B 1 115 ? 3.627 -19.891 -15.484 1 97.88 115 ALA B C 1
ATOM 2267 O O . ALA B 1 115 ? 3.926 -19.141 -16.422 1 97.88 115 ALA B O 1
ATOM 2268 N N . VAL B 1 116 ? 4.383 -20.875 -15.023 1 97.94 116 VAL B N 1
ATOM 2269 C CA . VAL B 1 116 ? 5.672 -21.125 -15.656 1 97.94 116 VAL B CA 1
ATOM 2270 C C . VAL B 1 116 ? 5.457 -21.594 -17.094 1 97.94 116 VAL B C 1
ATOM 2272 O O . VAL B 1 116 ? 6.09 -21.078 -18.016 1 97.94 116 VAL B O 1
ATOM 2275 N N . GLU B 1 117 ? 4.559 -22.469 -17.281 1 97.81 117 GLU B N 1
ATOM 2276 C CA . GLU B 1 117 ? 4.289 -23.078 -18.578 1 97.81 117 GLU B CA 1
ATOM 2277 C C . GLU B 1 117 ? 3.828 -22.031 -19.594 1 97.81 117 GLU B C 1
ATOM 2279 O O . GLU B 1 117 ? 4.129 -22.125 -20.781 1 97.81 117 GLU B O 1
ATOM 2284 N N . THR B 1 118 ? 3.082 -21.062 -19.125 1 98.06 118 THR B N 1
ATOM 2285 C CA . THR B 1 118 ? 2.461 -20.109 -20.031 1 98.06 118 THR B CA 1
ATOM 2286 C C . THR B 1 118 ? 3.197 -18.766 -20 1 98.06 118 THR B C 1
ATOM 2288 O O . THR B 1 118 ? 2.695 -17.766 -20.516 1 98.06 118 THR B O 1
ATOM 2291 N N . ASP B 1 119 ? 4.32 -18.703 -19.297 1 97.69 119 ASP B N 1
ATOM 2292 C CA . ASP B 1 119 ? 5.246 -17.562 -19.328 1 97.69 119 ASP B CA 1
ATOM 2293 C C . ASP B 1 119 ? 4.629 -16.328 -18.672 1 97.69 119 ASP B C 1
ATOM 2295 O O . ASP B 1 119 ? 4.75 -15.227 -19.188 1 97.69 119 ASP B O 1
ATOM 2299 N N . VAL B 1 120 ? 3.844 -16.562 -17.625 1 98.25 120 VAL B N 1
ATOM 2300 C CA . VAL B 1 120 ? 3.375 -15.438 -16.828 1 98.25 120 VAL B CA 1
ATOM 2301 C C . VAL B 1 120 ? 4.57 -14.633 -16.328 1 98.25 120 VAL B C 1
ATOM 2303 O O . VAL B 1 120 ? 5.566 -15.203 -15.867 1 98.25 120 VAL B O 1
ATOM 2306 N N . ASP B 1 121 ? 4.5 -13.297 -16.406 1 97.88 121 ASP B N 1
ATOM 2307 C CA . ASP B 1 121 ? 5.645 -12.43 -16.125 1 97.88 121 ASP B CA 1
ATOM 2308 C C . ASP B 1 121 ? 5.77 -12.148 -14.625 1 97.88 121 ASP B C 1
ATOM 2310 O O . ASP B 1 121 ? 6.879 -12.094 -14.094 1 97.88 121 ASP B O 1
ATOM 2314 N N . ARG B 1 122 ? 4.688 -11.945 -13.984 1 98.25 122 ARG B N 1
ATOM 2315 C CA . ARG B 1 122 ? 4.652 -11.555 -12.578 1 98.25 122 ARG B CA 1
ATOM 2316 C C . ARG B 1 122 ? 3.6 -12.359 -11.82 1 98.25 122 ARG B C 1
ATOM 2318 O O . ARG B 1 122 ? 2.494 -12.578 -12.32 1 98.25 122 ARG B O 1
ATOM 2325 N N . VAL B 1 123 ? 3.965 -12.867 -10.664 1 98.69 123 VAL B N 1
ATOM 2326 C CA . VAL B 1 123 ? 3.072 -13.586 -9.766 1 98.69 123 VAL B CA 1
ATOM 2327 C C . VAL B 1 123 ? 3.242 -13.07 -8.344 1 98.69 123 VAL B C 1
ATOM 2329 O O . VAL B 1 123 ? 4.367 -12.969 -7.844 1 98.69 123 VAL B O 1
ATOM 2332 N N . VAL B 1 124 ? 2.162 -12.664 -7.699 1 98.81 124 VAL B N 1
ATOM 2333 C CA . VAL B 1 124 ? 2.188 -12.305 -6.281 1 98.81 124 VAL B CA 1
ATOM 2334 C C . VAL B 1 124 ? 1.201 -13.18 -5.512 1 98.81 124 VAL B C 1
ATOM 2336 O O . VAL B 1 124 ? 0.084 -13.422 -5.973 1 98.81 124 VAL B O 1
ATOM 2339 N N . MET B 1 125 ? 1.63 -13.648 -4.375 1 98.56 125 MET B N 1
ATOM 2340 C CA . MET B 1 125 ? 0.793 -14.492 -3.523 1 98.56 125 MET B CA 1
ATOM 2341 C C . MET B 1 125 ? 0.781 -13.977 -2.09 1 98.56 125 MET B C 1
ATOM 2343 O O . MET B 1 125 ? 1.828 -13.617 -1.546 1 98.56 125 MET B O 1
ATOM 2347 N N . ASN B 1 126 ? -0.377 -13.867 -1.508 1 97.75 126 ASN B N 1
ATOM 2348 C CA . ASN B 1 126 ? -0.532 -13.562 -0.089 1 97.75 126 ASN B CA 1
ATOM 2349 C C . ASN B 1 126 ? -0.881 -14.812 0.717 1 97.75 126 ASN B C 1
ATOM 2351 O O . ASN B 1 126 ? -1.754 -15.586 0.322 1 97.75 126 ASN B O 1
ATOM 2355 N N . VAL B 1 127 ? -0.155 -14.953 1.812 1 96.62 127 VAL B N 1
ATOM 2356 C CA . VAL B 1 127 ? -0.389 -16.078 2.717 1 96.62 127 VAL B CA 1
ATOM 2357 C C . VAL B 1 127 ? -0.374 -15.586 4.164 1 96.62 127 VAL B C 1
ATOM 2359 O O . VAL B 1 127 ? 0.487 -14.789 4.547 1 96.62 127 VAL B O 1
ATOM 2362 N N . SER B 1 128 ? -1.317 -16.094 4.965 1 93.88 128 SER B N 1
ATOM 2363 C CA . SER B 1 128 ? -1.407 -15.562 6.32 1 93.88 128 SER B CA 1
ATOM 2364 C C . SER B 1 128 ? -0.91 -16.578 7.344 1 93.88 128 SER B C 1
ATOM 2366 O O . SER B 1 128 ? -0.663 -16.234 8.5 1 93.88 128 SER B O 1
ATOM 2368 N N . ARG B 1 129 ? -0.79 -17.828 6.957 1 94.5 129 ARG B N 1
ATOM 2369 C CA . ARG B 1 129 ? -0.341 -18.859 7.891 1 94.5 129 ARG B CA 1
ATOM 2370 C C . ARG B 1 129 ? 1.104 -19.266 7.613 1 94.5 129 ARG B C 1
ATOM 2372 O O . ARG B 1 129 ? 1.546 -19.25 6.461 1 94.5 129 ARG B O 1
ATOM 2379 N N . VAL B 1 130 ? 1.756 -19.703 8.664 1 95.69 130 VAL B N 1
ATOM 2380 C CA . VAL B 1 130 ? 3.207 -19.859 8.633 1 95.69 130 VAL B CA 1
ATOM 2381 C C . VAL B 1 130 ? 3.584 -21.047 7.758 1 95.69 130 VAL B C 1
ATOM 2383 O O . VAL B 1 130 ? 4.418 -20.922 6.859 1 95.69 130 VAL B O 1
ATOM 2386 N N . GLU B 1 131 ? 2.939 -22.219 8.008 1 95.5 131 GLU B N 1
ATOM 2387 C CA . GLU B 1 131 ? 3.336 -23.422 7.289 1 95.5 131 GLU B CA 1
ATOM 2388 C C . GLU B 1 131 ? 3.113 -23.266 5.785 1 95.5 131 GLU B C 1
ATOM 2390 O O . GLU B 1 131 ? 4.031 -23.469 4.992 1 95.5 131 GLU B O 1
ATOM 2395 N N . PRO B 1 132 ? 1.947 -22.797 5.324 1 95.5 132 PRO B N 1
ATOM 2396 C CA . PRO B 1 132 ? 1.76 -22.609 3.887 1 95.5 132 PRO B CA 1
ATOM 2397 C C . PRO B 1 132 ? 2.695 -21.547 3.309 1 95.5 132 PRO B C 1
ATOM 2399 O O . PRO B 1 132 ? 3.084 -21.625 2.141 1 95.5 132 PRO B O 1
ATOM 2402 N N . ALA B 1 133 ? 3.014 -20.562 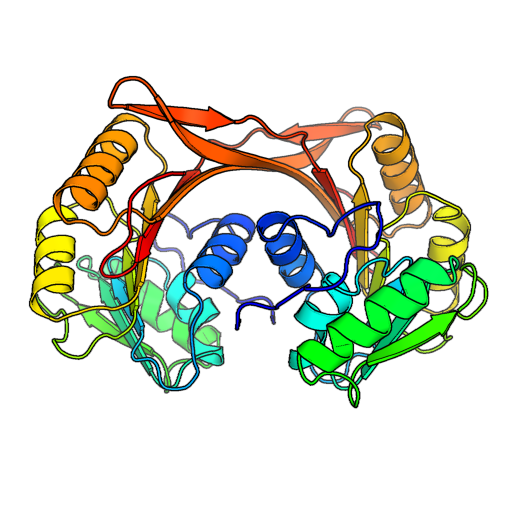4.129 1 96.44 133 ALA B N 1
ATOM 2403 C CA . ALA B 1 133 ? 3.963 -19.562 3.658 1 96.44 133 ALA B CA 1
ATOM 2404 C C . ALA B 1 133 ? 5.301 -20.203 3.297 1 96.44 133 ALA B C 1
ATOM 2406 O O . ALA B 1 133 ? 5.863 -19.922 2.236 1 96.44 133 ALA B O 1
ATOM 2407 N N . GLY B 1 134 ? 5.793 -21.047 4.199 1 96.88 134 GLY B N 1
ATOM 2408 C CA . GLY B 1 134 ? 7.023 -21.75 3.904 1 96.88 134 GLY B CA 1
ATOM 2409 C C . GLY B 1 134 ? 6.934 -22.609 2.652 1 96.88 134 GLY B C 1
ATOM 2410 O O . GLY B 1 134 ? 7.832 -22.578 1.81 1 96.88 134 GLY B O 1
ATOM 2411 N N . ASP B 1 135 ? 5.887 -23.344 2.521 1 97.38 135 ASP B N 1
ATOM 2412 C CA . ASP B 1 135 ? 5.668 -24.188 1.351 1 97.38 135 ASP B CA 1
ATOM 2413 C C . ASP B 1 135 ? 5.637 -23.344 0.072 1 97.38 135 ASP B C 1
ATOM 2415 O O . ASP B 1 135 ? 6.227 -23.734 -0.941 1 97.38 135 ASP B O 1
ATOM 2419 N N . ALA B 1 136 ? 4.953 -22.25 0.087 1 97.69 136 ALA B N 1
ATOM 2420 C CA . ALA B 1 136 ? 4.816 -21.391 -1.08 1 97.69 136 ALA B CA 1
ATOM 2421 C C . ALA B 1 136 ? 6.164 -20.797 -1.492 1 97.69 136 ALA B C 1
ATOM 2423 O O . ALA B 1 136 ? 6.512 -20.797 -2.676 1 97.69 136 ALA B O 1
ATOM 2424 N N . ILE B 1 137 ? 6.883 -20.297 -0.498 1 97.75 137 ILE B N 1
ATOM 2425 C CA . ILE B 1 137 ? 8.203 -19.734 -0.781 1 97.75 137 ILE B CA 1
ATOM 2426 C C . ILE B 1 137 ? 9.062 -20.781 -1.487 1 97.75 137 ILE B C 1
ATOM 2428 O O . ILE B 1 137 ? 9.688 -20.484 -2.514 1 97.75 137 ILE B O 1
ATOM 2432 N N . GLU B 1 138 ? 9.047 -21.953 -0.987 1 97.12 138 GLU B N 1
ATOM 2433 C CA . GLU B 1 138 ? 9.82 -23.031 -1.596 1 97.12 138 GLU B CA 1
ATOM 2434 C C . GLU B 1 138 ? 9.336 -23.328 -3.012 1 97.12 138 GLU B C 1
ATOM 2436 O O . GLU B 1 138 ? 10.141 -23.562 -3.914 1 97.12 138 GLU B O 1
ATOM 2441 N N . ALA B 1 139 ? 8.078 -23.328 -3.215 1 97.31 139 ALA B N 1
ATOM 2442 C CA . ALA B 1 139 ? 7.512 -23.594 -4.531 1 97.31 139 ALA B CA 1
ATOM 2443 C C . ALA B 1 139 ? 7.953 -22.547 -5.543 1 97.31 139 ALA B C 1
ATOM 2445 O O . ALA B 1 139 ? 8.297 -22.875 -6.684 1 97.31 139 ALA B O 1
ATOM 2446 N N . PHE B 1 140 ? 7.883 -21.266 -5.141 1 97.88 140 PHE B N 1
ATOM 2447 C CA . PHE B 1 140 ? 8.375 -20.188 -6.008 1 97.88 140 PHE B CA 1
ATOM 2448 C C . PHE B 1 140 ? 9.844 -20.406 -6.336 1 97.88 140 PHE B C 1
ATOM 2450 O O . PHE B 1 140 ? 10.258 -20.25 -7.488 1 97.88 140 PHE B O 1
ATOM 2457 N N . ARG B 1 141 ? 10.594 -20.703 -5.258 1 96.38 141 ARG B N 1
ATOM 2458 C CA . ARG B 1 141 ? 12.039 -20.891 -5.41 1 96.38 141 ARG B CA 1
ATOM 2459 C C . ARG B 1 141 ? 12.344 -22.031 -6.383 1 96.38 141 ARG B C 1
ATOM 2461 O O . ARG B 1 141 ? 13.148 -21.875 -7.297 1 96.38 141 ARG B O 1
ATOM 2468 N N . GLU B 1 142 ? 11.719 -23.141 -6.277 1 95.69 142 GLU B N 1
ATOM 2469 C CA . GLU B 1 142 ? 11.945 -24.328 -7.09 1 95.69 142 GLU B CA 1
ATOM 2470 C C . GLU B 1 142 ? 11.617 -24.062 -8.555 1 95.69 142 GLU B C 1
ATOM 2472 O O . GLU B 1 142 ? 12.156 -24.719 -9.445 1 95.69 142 GLU B O 1
ATOM 2477 N N . ARG B 1 143 ? 10.82 -23.109 -8.836 1 97.06 143 ARG B N 1
ATOM 2478 C CA . ARG B 1 143 ? 10.359 -22.812 -10.195 1 97.06 143 ARG B CA 1
ATOM 2479 C C . ARG B 1 143 ? 11.062 -21.594 -10.758 1 97.06 143 ARG B C 1
ATOM 2481 O O . ARG B 1 143 ? 10.656 -21.062 -11.797 1 97.06 143 ARG B O 1
ATOM 2488 N N . GLU B 1 144 ? 12.008 -21.078 -9.945 1 96.25 144 GLU B N 1
ATOM 2489 C CA . GLU B 1 144 ? 12.836 -19.938 -10.344 1 96.25 144 GLU B CA 1
ATOM 2490 C C . GLU B 1 144 ? 11.984 -18.688 -10.562 1 96.25 144 GLU B C 1
ATOM 2492 O O . GLU B 1 144 ? 12.211 -17.938 -11.508 1 96.25 144 GLU B O 1
ATOM 2497 N N . LEU B 1 145 ? 11.008 -18.531 -9.672 1 98 145 LEU B N 1
ATOM 2498 C CA . LEU B 1 145 ? 10.133 -17.375 -9.734 1 98 145 LEU B CA 1
ATOM 2499 C C . LEU B 1 145 ? 10.422 -16.406 -8.586 1 98 145 LEU B C 1
ATOM 2501 O O . LEU B 1 145 ? 10.062 -15.234 -8.648 1 98 145 LEU B O 1
ATOM 2505 N N . LEU B 1 146 ? 11.031 -16.922 -7.508 1 98.12 146 LEU B N 1
ATOM 2506 C CA . LEU B 1 146 ? 11.094 -16.172 -6.258 1 98.12 146 LEU B CA 1
ATOM 2507 C C . LEU B 1 146 ? 11.945 -14.914 -6.414 1 98.12 146 LEU B C 1
ATOM 2509 O O . LEU B 1 146 ? 13.141 -15 -6.707 1 98.12 146 LEU B O 1
ATOM 2513 N N . SER B 1 147 ? 11.336 -13.789 -6.203 1 98.19 147 SER B N 1
ATOM 2514 C CA . SER B 1 147 ? 12.016 -12.508 -6.371 1 98.19 147 SER B CA 1
ATOM 2515 C C . SER B 1 147 ? 12.125 -11.758 -5.043 1 98.19 147 SER B C 1
ATOM 2517 O O . SER B 1 147 ? 13.125 -11.094 -4.781 1 98.19 147 SER B O 1
ATOM 2519 N N . ALA B 1 148 ? 11.18 -11.82 -4.18 1 98.19 148 ALA B N 1
ATOM 2520 C CA . ALA B 1 148 ? 11.141 -11.172 -2.871 1 98.19 148 ALA B CA 1
ATOM 2521 C C . ALA B 1 148 ? 10.117 -11.836 -1.962 1 98.19 148 ALA B C 1
ATOM 2523 O O . ALA B 1 148 ? 9.195 -12.508 -2.439 1 98.19 148 ALA B O 1
ATOM 2524 N N . VAL B 1 149 ? 10.32 -11.734 -0.73 1 98.44 149 VAL B N 1
ATOM 2525 C CA . VAL B 1 149 ? 9.336 -12.094 0.285 1 98.44 149 VAL B CA 1
ATOM 2526 C C . VAL B 1 149 ? 9.242 -10.992 1.332 1 98.44 149 VAL B C 1
ATOM 2528 O O . VAL B 1 149 ? 10.266 -10.5 1.819 1 98.44 149 VAL B O 1
ATOM 2531 N N . LEU B 1 150 ? 8.047 -10.586 1.627 1 98.56 150 LEU B N 1
ATOM 2532 C CA . LEU B 1 150 ? 7.793 -9.625 2.693 1 98.56 150 LEU B CA 1
ATOM 2533 C C . LEU B 1 150 ? 6.949 -10.25 3.799 1 98.56 150 LEU B C 1
ATOM 2535 O O . LEU B 1 150 ? 6.027 -11.016 3.523 1 98.56 150 LEU B O 1
ATOM 2539 N N . GLN B 1 151 ? 7.336 -10 5.008 1 98.56 151 GLN B N 1
ATOM 2540 C CA . GLN B 1 151 ? 6.422 -10.164 6.133 1 98.56 151 GLN B CA 1
ATOM 2541 C C . GLN B 1 151 ? 5.824 -8.828 6.562 1 98.56 151 GLN B C 1
ATOM 2543 O O . GLN B 1 151 ? 6.555 -7.918 6.961 1 98.56 151 GLN B O 1
ATOM 2548 N N . VAL B 1 152 ? 4.539 -8.703 6.461 1 98.5 152 VAL B N 1
ATOM 2549 C CA . VAL B 1 152 ? 3.838 -7.441 6.668 1 98.5 152 VAL B CA 1
ATOM 2550 C C . VAL B 1 152 ? 2.92 -7.555 7.883 1 98.5 152 VAL B C 1
ATOM 2552 O O . VAL B 1 152 ? 2.098 -8.469 7.965 1 98.5 152 VAL B O 1
ATOM 2555 N N . GLN B 1 153 ? 3.084 -6.684 8.773 1 98 153 GLN B N 1
ATOM 2556 C CA . GLN B 1 153 ? 2.154 -6.574 9.898 1 98 153 GLN B CA 1
ATOM 2557 C C . GLN B 1 153 ? 1.621 -5.148 10.031 1 98 153 GLN B C 1
ATOM 2559 O O . GLN B 1 153 ? 2.396 -4.191 10.078 1 98 153 GLN B O 1
ATOM 2564 N N . VAL B 1 154 ? 0.29 -4.98 9.992 1 98.44 154 VAL B N 1
ATOM 2565 C CA . VAL B 1 154 ? -0.385 -3.697 10.156 1 98.44 154 VAL B CA 1
ATOM 2566 C C . VAL B 1 154 ? -1.322 -3.754 11.359 1 98.44 154 VAL B C 1
ATOM 2568 O O . VAL B 1 154 ? -2.264 -4.551 11.383 1 98.44 154 VAL B O 1
ATOM 2571 N N . ASN B 1 155 ? -1.05 -2.947 12.328 1 98.38 155 ASN B N 1
ATOM 2572 C CA . ASN B 1 155 ? -1.837 -2.889 13.562 1 98.38 155 ASN B CA 1
ATOM 2573 C C . ASN B 1 155 ? -2.719 -1.644 13.602 1 98.38 155 ASN B C 1
ATOM 2575 O O . ASN B 1 155 ? -2.301 -0.567 13.172 1 98.38 155 ASN B O 1
ATOM 2579 N N . ASP B 1 156 ? -3.918 -1.741 14.133 1 98.12 156 ASP B N 1
ATOM 2580 C CA . ASP B 1 156 ? -4.906 -0.666 14.133 1 98.12 156 ASP B CA 1
ATOM 2581 C C . ASP B 1 156 ? -4.91 0.073 15.469 1 98.12 156 ASP B C 1
ATOM 2583 O O . ASP B 1 156 ? -5.062 -0.545 16.516 1 98.12 156 ASP B O 1
ATOM 2587 N N . GLY B 1 157 ? -4.816 1.378 15.406 1 97.88 157 GLY B N 1
ATOM 2588 C CA . GLY B 1 157 ? -4.914 2.195 16.609 1 97.88 157 GLY B CA 1
ATOM 2589 C C . GLY B 1 157 ? -6.324 2.293 17.156 1 97.88 157 GLY B C 1
ATOM 2590 O O . GLY B 1 157 ? -7.293 2.312 16.391 1 97.88 157 GLY B O 1
ATOM 2591 N N . TYR B 1 158 ? -6.41 2.322 18.438 1 97.31 158 TYR B N 1
ATOM 2592 C CA . TYR B 1 158 ? -7.672 2.596 19.125 1 97.31 158 TYR B CA 1
ATOM 2593 C C . TYR B 1 158 ? -7.441 3.4 20.391 1 97.31 158 TYR B C 1
ATOM 2595 O O . TYR B 1 158 ? -6.324 3.451 20.906 1 97.31 158 TYR B O 1
ATOM 2603 N N . GLU B 1 159 ? -8.438 4.102 20.75 1 95.5 159 GLU B N 1
ATOM 2604 C CA . GLU B 1 159 ? -8.359 4.902 21.969 1 95.5 159 GLU B CA 1
ATOM 2605 C C . GLU B 1 159 ? -8.555 4.039 23.219 1 95.5 159 GLU B C 1
ATOM 2607 O O . GLU B 1 159 ? -9.492 3.244 23.281 1 95.5 159 GLU B O 1
ATOM 2612 N N . LEU B 1 160 ? -7.641 4.09 24.172 1 94.12 160 LEU B N 1
ATOM 2613 C CA . LEU B 1 160 ? -7.734 3.406 25.453 1 94.12 160 LEU B CA 1
ATOM 2614 C C . LEU B 1 160 ? -7.223 4.293 26.594 1 94.12 160 LEU B C 1
ATOM 2616 O O . LEU B 1 160 ? -6.047 4.664 26.609 1 94.12 160 LEU B O 1
ATOM 2620 N N . ALA B 1 161 ? -8.086 4.645 27.5 1 93.38 161 ALA B N 1
ATOM 2621 C CA . ALA B 1 161 ? -7.73 5.414 28.688 1 93.38 161 ALA B CA 1
ATOM 2622 C C . ALA B 1 161 ? -7.047 6.723 28.312 1 93.38 161 ALA B C 1
ATOM 2624 O O . ALA B 1 161 ? -6.004 7.066 28.875 1 93.38 161 ALA B O 1
ATOM 2625 N N . GLY B 1 162 ? -7.492 7.363 27.266 1 89.94 162 GLY B N 1
ATOM 2626 C CA . GLY B 1 162 ? -7.027 8.688 26.891 1 89.94 162 GLY B CA 1
ATOM 2627 C C . GLY B 1 162 ? -5.777 8.664 26.031 1 89.94 162 GLY B C 1
ATOM 2628 O O . GLY B 1 162 ? -5.227 9.719 25.688 1 89.94 162 GLY B O 1
ATOM 2629 N N . ALA B 1 163 ? -5.371 7.469 25.688 1 94.06 163 ALA B N 1
ATOM 2630 C CA . ALA B 1 163 ? -4.195 7.301 24.844 1 94.06 163 ALA B CA 1
ATOM 2631 C C . ALA B 1 163 ? -4.465 6.293 23.734 1 94.06 163 ALA B C 1
ATOM 2633 O O . ALA B 1 163 ? -5.562 5.738 23.625 1 94.06 163 ALA B O 1
ATOM 2634 N N . THR B 1 164 ? -3.533 6.219 22.766 1 96.12 164 THR B N 1
ATOM 2635 C CA . THR B 1 164 ? -3.691 5.297 21.656 1 96.12 164 THR B CA 1
ATOM 2636 C C . THR B 1 164 ? -2.988 3.971 21.938 1 96.12 164 THR B C 1
ATOM 2638 O O . THR B 1 164 ? -1.818 3.955 22.328 1 96.12 164 THR B O 1
ATOM 2641 N N . SER B 1 165 ? -3.701 2.92 21.875 1 97 165 SER B N 1
ATOM 2642 C CA . SER B 1 165 ? -3.195 1.553 21.859 1 97 165 SER B CA 1
ATOM 2643 C C . SER B 1 165 ? -3.471 0.886 20.516 1 97 165 SER B C 1
ATOM 2645 O O . SER B 1 165 ? -4.109 1.478 19.641 1 97 165 SER B O 1
ATOM 2647 N N . PHE B 1 166 ? -2.896 -0.268 20.297 1 97.56 166 PHE B N 1
ATOM 2648 C CA . PHE B 1 166 ? -3.041 -0.917 18.984 1 97.56 166 PHE B CA 1
ATOM 2649 C C . PHE B 1 166 ? -3.621 -2.316 19.141 1 97.56 166 PHE B C 1
ATOM 2651 O O . PHE B 1 166 ? -3.238 -3.055 20.062 1 97.56 166 PHE B O 1
ATOM 2658 N N . ASN B 1 167 ? -4.617 -2.615 18.312 1 97.06 167 ASN B N 1
ATOM 2659 C CA . ASN B 1 167 ? -4.984 -4.004 18.047 1 97.06 167 ASN B CA 1
ATOM 2660 C C . ASN B 1 167 ? -3.994 -4.68 17.109 1 97.06 167 ASN B C 1
ATOM 2662 O O . ASN B 1 167 ? -3.875 -4.293 15.938 1 97.06 167 ASN B O 1
ATOM 2666 N N . ALA B 1 168 ? -3.324 -5.703 17.688 1 96.12 168 ALA B N 1
ATOM 2667 C CA . ALA B 1 168 ? -2.371 -6.434 16.859 1 96.12 168 ALA B CA 1
ATOM 2668 C C . ALA B 1 168 ? -3.092 -7.352 15.875 1 96.12 168 ALA B C 1
ATOM 2670 O O . ALA B 1 168 ? -4.082 -8 16.234 1 96.12 168 ALA B O 1
ATOM 2671 N N . ASN B 1 169 ? -2.605 -7.328 14.633 1 96.56 169 ASN B N 1
ATOM 2672 C CA . ASN B 1 169 ? -3.119 -8.25 13.633 1 96.56 169 ASN B CA 1
ATOM 2673 C C . ASN B 1 169 ? -2.064 -9.281 13.227 1 96.56 169 ASN B C 1
ATOM 2675 O O . ASN B 1 169 ? -0.866 -9.031 13.359 1 96.56 169 ASN B O 1
ATOM 2679 N N . ASN B 1 170 ? -2.547 -10.43 12.773 1 95.44 170 ASN B N 1
ATOM 2680 C CA . ASN B 1 170 ? -1.634 -11.453 12.266 1 95.44 170 ASN B CA 1
ATOM 2681 C C . ASN B 1 170 ? -0.839 -10.945 11.062 1 95.44 170 ASN B C 1
ATOM 2683 O O . ASN B 1 170 ? -1.379 -10.242 10.211 1 95.44 170 ASN B O 1
ATOM 2687 N N . PRO B 1 171 ? 0.406 -11.328 11.031 1 96.81 171 PRO B N 1
ATOM 2688 C CA . PRO B 1 171 ? 1.181 -10.961 9.844 1 96.81 171 PRO B CA 1
ATOM 2689 C C . PRO B 1 171 ? 0.688 -11.664 8.586 1 96.81 171 PRO B C 1
ATOM 2691 O O . PRO B 1 171 ? -0.007 -12.68 8.672 1 96.81 171 PRO B O 1
ATOM 2694 N N . VAL B 1 172 ? 0.949 -11.055 7.477 1 97.69 172 VAL B N 1
ATOM 2695 C CA . VAL B 1 172 ? 0.737 -11.609 6.145 1 97.69 172 VAL B CA 1
ATOM 2696 C C . VAL B 1 172 ? 2.068 -11.695 5.402 1 97.69 172 VAL B C 1
ATOM 2698 O O . VAL B 1 172 ? 2.885 -10.773 5.473 1 97.69 172 VAL B O 1
ATOM 2701 N N . TYR B 1 173 ? 2.293 -12.781 4.73 1 98.12 173 TYR B N 1
ATOM 2702 C CA . TYR B 1 173 ? 3.467 -12.961 3.881 1 98.12 173 TYR B CA 1
ATOM 2703 C C . TYR B 1 173 ? 3.129 -12.68 2.42 1 98.12 173 TYR B C 1
ATOM 2705 O O . TYR B 1 173 ? 2.213 -13.289 1.862 1 98.12 173 TYR B O 1
ATOM 2713 N N . VAL B 1 174 ? 3.799 -11.719 1.878 1 98.62 174 VAL B N 1
ATOM 2714 C CA . VAL B 1 174 ? 3.666 -11.391 0.463 1 98.62 174 VAL B CA 1
ATOM 2715 C C . VAL B 1 174 ? 4.836 -11.984 -0.318 1 98.62 174 VAL B C 1
ATOM 2717 O O . VAL B 1 174 ? 5.977 -11.547 -0.167 1 98.62 174 VAL B O 1
ATOM 2720 N N . ILE B 1 175 ? 4.535 -12.961 -1.126 1 98.62 175 ILE B N 1
ATOM 2721 C CA . ILE B 1 175 ? 5.543 -13.625 -1.943 1 98.62 175 ILE B CA 1
ATOM 2722 C C . ILE B 1 175 ? 5.492 -13.086 -3.369 1 98.62 175 ILE B C 1
ATOM 2724 O O . ILE B 1 175 ? 4.449 -13.125 -4.023 1 98.62 175 ILE B O 1
ATOM 2728 N N . VAL B 1 176 ? 6.605 -12.547 -3.82 1 98.62 176 VAL B N 1
ATOM 2729 C CA . VAL B 1 176 ? 6.695 -11.898 -5.125 1 98.62 176 VAL B CA 1
ATOM 2730 C C . VAL B 1 176 ? 7.488 -12.781 -6.086 1 98.62 176 VAL B C 1
ATOM 2732 O O . VAL B 1 176 ? 8.633 -13.148 -5.805 1 98.62 176 VAL B O 1
ATOM 2735 N N . GLY B 1 177 ? 6.824 -13.117 -7.168 1 98.56 177 GLY B N 1
ATOM 2736 C CA . GLY B 1 177 ? 7.461 -13.906 -8.211 1 98.56 177 GLY B CA 1
ATOM 2737 C C . GLY B 1 177 ? 7.652 -13.133 -9.508 1 98.56 177 GLY B C 1
ATOM 2738 O O . GLY B 1 177 ? 6.777 -12.367 -9.914 1 98.56 177 GLY B O 1
ATOM 2739 N N . ARG B 1 178 ? 8.789 -13.234 -10.102 1 98.25 178 ARG B N 1
ATOM 2740 C CA . ARG B 1 178 ? 9.117 -12.719 -11.43 1 98.25 178 ARG B CA 1
ATOM 2741 C C . ARG B 1 178 ? 9.711 -13.82 -12.305 1 98.25 178 ARG B C 1
ATOM 2743 O O . ARG B 1 178 ? 10.469 -14.664 -11.828 1 98.25 178 ARG B O 1
ATOM 2750 N N . ARG B 1 179 ? 9.266 -13.703 -13.547 1 95.06 179 ARG B N 1
ATOM 2751 C CA . ARG B 1 179 ? 9.891 -14.641 -14.477 1 95.06 179 ARG B CA 1
ATOM 2752 C C . ARG B 1 179 ? 11.406 -14.484 -14.477 1 95.06 179 ARG B C 1
ATOM 2754 O O . ARG B 1 179 ? 11.922 -13.367 -14.5 1 95.06 179 ARG B O 1
ATOM 2761 N N . ASP B 1 180 ? 12.148 -15.57 -14.242 1 87.25 180 ASP B N 1
ATOM 2762 C CA . ASP B 1 180 ? 13.609 -15.664 -14.266 1 87.25 180 ASP B CA 1
ATOM 2763 C C . ASP B 1 180 ? 14.227 -14.875 -13.117 1 87.25 180 ASP B C 1
ATOM 2765 O O . ASP B 1 180 ? 15.297 -14.289 -13.273 1 87.25 180 ASP B O 1
ATOM 2769 N N . ALA B 1 181 ? 13.461 -14.836 -12.07 1 91.75 181 ALA B N 1
ATOM 2770 C CA . ALA B 1 181 ? 14.023 -14.195 -10.883 1 91.75 181 ALA B CA 1
ATOM 2771 C C . ALA B 1 181 ? 15.258 -14.938 -10.391 1 91.75 181 ALA B C 1
ATOM 2773 O O . ALA B 1 181 ? 15.367 -16.156 -10.57 1 91.75 181 ALA B O 1
ATOM 2774 N N . GLY B 1 182 ? 16.281 -14.312 -9.797 1 87.81 182 GLY B N 1
ATOM 2775 C CA . GLY B 1 182 ? 17.516 -14.891 -9.297 1 87.81 182 GLY B CA 1
ATOM 2776 C C . GLY B 1 182 ? 17.438 -15.305 -7.836 1 87.81 182 GLY B C 1
ATOM 2777 O O . GLY B 1 182 ? 18.422 -15.742 -7.25 1 87.81 182 GLY B O 1
ATOM 2778 N N . GLY B 1 183 ? 16.297 -15.273 -7.191 1 91.56 183 GLY B N 1
ATOM 2779 C CA . GLY B 1 183 ? 16.172 -15.586 -5.777 1 91.56 183 GLY B CA 1
ATOM 2780 C C . GLY B 1 183 ? 16.219 -14.359 -4.891 1 91.56 183 GLY B C 1
ATOM 2781 O O . GLY B 1 183 ? 16.25 -13.227 -5.383 1 91.56 183 GLY B O 1
ATOM 2782 N N . LEU B 1 184 ? 16.156 -14.672 -3.574 1 93.06 184 LEU B N 1
ATOM 2783 C CA . LEU B 1 184 ? 16.172 -13.586 -2.598 1 93.06 184 LEU B CA 1
ATOM 2784 C C . LEU B 1 184 ? 17.578 -13.016 -2.463 1 93.06 184 LEU B C 1
ATOM 2786 O O . LEU B 1 184 ? 18.562 -13.758 -2.51 1 93.06 184 LEU B O 1
ATOM 2790 N N . THR B 1 185 ? 17.719 -11.641 -2.475 1 76.44 185 THR B N 1
ATOM 2791 C CA . THR B 1 185 ? 19.016 -10.992 -2.309 1 76.44 185 THR B CA 1
ATOM 2792 C C . THR B 1 185 ? 19.344 -10.82 -0.83 1 76.44 185 THR B C 1
ATOM 2794 O O . THR B 1 185 ? 18.438 -10.727 0.007 1 76.44 185 THR B O 1
#

InterPro domains:
  IPR014008 Cobalamin biosynthesis, precorrin-6Y methyltransferase, CbiT subunit [TIGR02469] (14-128)
  IPR029063 S-adenosyl-L-methionine-dependent methyltransferase superfamily [G3DSA:3.40.50.150] (8-183)
  IPR029063 S-adenosyl-L-methionine-dependent methyltransferase superfamily [SSF53335] (12-118)
  IPR050714 Cobalamin biosynthesis methyltransferase [PTHR43182] (13-179)

Solvent-accessible surface area (backbone atoms only — not comparable to full-atom values): 18991 Å² total; per-residue (Å²): 75,71,82,81,59,69,90,41,77,43,88,76,64,61,80,51,67,59,58,45,31,35,49,48,48,73,55,46,45,42,56,86,32,34,35,32,31,39,51,35,43,33,24,56,67,54,56,69,46,40,87,43,30,64,36,34,46,29,29,22,62,49,66,66,21,41,53,18,15,53,50,17,28,48,73,58,74,35,60,88,33,45,44,78,43,83,31,56,66,55,50,86,64,70,68,73,37,37,31,42,37,34,60,47,81,72,58,44,65,57,40,49,50,49,34,62,75,45,60,31,46,31,37,36,34,51,34,67,50,69,70,63,39,54,53,48,52,48,52,31,47,78,66,35,18,24,42,44,37,34,45,36,31,61,23,43,36,23,68,51,97,92,38,79,44,65,52,82,48,79,48,34,34,42,40,34,29,27,64,76,28,90,39,54,106,74,71,80,81,60,69,90,43,75,41,90,77,62,61,80,51,69,57,59,46,30,35,48,47,50,72,53,46,45,44,56,84,33,35,36,32,30,40,51,35,45,32,24,55,66,56,57,71,46,39,87,42,30,64,35,33,46,29,29,20,61,48,67,67,21,44,54,18,15,52,50,18,27,48,73,59,74,35,59,90,34,46,44,78,43,84,31,56,68,53,50,86,63,69,69,75,37,37,30,39,38,34,59,48,82,72,57,44,65,56,40,50,50,49,33,62,76,44,61,30,46,31,36,36,33,50,35,68,48,68,69,63,39,55,53,48,53,49,53,31,47,77,67,37,18,22,42,45,36,33,46,37,31,63,22,43,36,23,67,50,95,94,39,79,45,66,51,82,49,79,48,36,36,42,39,35,27,27,62,76,27,88,40,53,106

Sequence (370 aa):
MTQITLPHDARAGPTKPEVRAITIQKLQLQPDDHFVDVGTCTGAISIEAAPYVTHVTAIERKSQRVTAAKKNIAANNQTETVSVEEAEAPNGLPRNADVLFLGGSRNFESVLDHAVETDVDRVVMNVSRVEPAGDAIEAFRERELLSAVLQVQVNDGYELAGATSFNANNPVYVIVGRRDAGGLTMTQITLPHDARAGPTKPEVRAITIQKLQLQPDDHFVDVGTCTGAISIEAAPYVTHVTAIERKSQRVTAAKKNIAANNQTETVSVEEAEAPNGLPRNADVLFLGGSRNFESVLDHAVETDVDRVVMNVSRVEPAGDAIEAFRERELLSAVLQVQVNDGYELAGATSFNANNPVYVIVGRRDAGGLT

Foldseek 3Di:
DDDADQPFALPVDDDDPVVLVVQLVLQVAAADFEEEEEQCQQVVNVLVNQVHYQAYEYEHADPSSLVNNCVSCVSSVRNNRYDYDHDHPVPPPDLRGQTYEAADLPPVLRVVVSCLVSVRFKYKYKDQDDVSLVVVQVSLVVSQFFADKDWDWDWDWDDDPNDIDTHTDGIMIMTITGDNHPHDD/DDDADQPFALPVDDDDPVVLVVQLVLQVAAADFEEEEEQCQQVVNVLVNQVHYQAYEYEHADPSSLVNNCVSCVSSVRNNRYDYDHDHPVPPPDLRGQTYEAADLPPVLRVVVSCLVSVRFKYKYKDQDDVSLVVVQVSLVVSQFFADKDWDWDWDWDDDPNDIDTHTDGIMMMTITGDNHPHDD

Secondary structure (DSSP, 8-state):
-PPP---S--SS----HHHHHHHHHHHT--TT-EEEEET-TTSHHHHHHGGGSSEEEEEES-HHHHHHHHHHHHHTT-TTTEEEEE--TTTT--S--SEEEE--STTHHHHHHHHHHTT-SEEEEEE-SHHHHHHHHHHHHHTT-EEEEEEEEEEEEEEETTEEEEE----EEEEEEETT-----/-PPP---S--SS----HHHHHHHHHHHT--TT-EEEEET-TTSHHHHHHGGGSSEEEEEES-HHHHHHHHHHHHHTT-TTTEEEEE--TTTT--S--SEEEE---TTHHHHHHHHHHTT-SEEEEEE-SHHHHHHHHHHHHHTT-EEEEEEEEEEEEEEETTEEEEE----EEEEEEETT-----

Radius of gyration: 20.72 Å; Cα contacts (8 Å, |Δi|>4): 874; chains: 2; bounding box: 43×55×51 Å